Protein AF-A0A7C5GGY8-F1 (afdb_monomer_lite)

pLDDT: mean 85.16, std 11.08, range [51.12, 97.38]

Foldseek 3Di:
DVVLLVLCVVCVVVLVVVVVVVVVVVDDDDPVVLVCCLVVCVVAVQWAWKFKAALQQFTQAFTDGNPDTHRVSHRDHPNVVVVQWDDPDPFKTKHRFDQDPVPRAGWMWIWGQDPRMTMIIIGRSVSSCCVVVVDPPDVVVVVVVVVVVVVVVVVVVVVLVVLVVVLVVQVVVLVPPPNDDPVSNVVSVVSND

Secondary structure (DSSP, 8-state):
-HHHHHHHHHTHHHHHHHHHHHHHHT----GGGGGGHHHHHHH-TTEEEEEEE-TTSBB-S-EEESS-EEGGGTT-B-HHHHTTEEE-SSSEEEEPPEE-TTTSSEEEEEEEEETTEEEEEEEEHHHHHHHTTSS---HHHHHHHHHHHHHHHHHHHHHHHHHHHHHHHHHHHHHHSS---HHHHHHHHHHH-

Radius of gyration: 29.42 Å; chains: 1; bounding box: 63×35×83 Å

Sequence (193 aa):
MKQFIEIYHENQSEIEAFIINTLKNNGEIKKNEIDKYKENFKNFPSMELLYITDRVCKQITPNIYRNRYEEEAKGQDRGYLSKKLIEKDKQFSISDPYLSSATGNICITVMKKEHGHHIFIDFVVSELLGRLGLIELHPTFEKINKTFYKTSGFLLMSFALLAIAYALFSFFNHFFGANFSLDTLFKPIVTVT

Structure (mmCIF, N/CA/C/O backbone):
data_AF-A0A7C5GGY8-F1
#
_entry.id   AF-A0A7C5GGY8-F1
#
loop_
_atom_site.group_PDB
_atom_site.id
_atom_site.type_symbol
_atom_site.label_atom_id
_atom_site.label_alt_id
_atom_site.label_comp_id
_atom_site.label_asym_id
_atom_site.label_entity_id
_atom_site.label_seq_id
_atom_site.pdbx_PDB_ins_code
_atom_site.Cartn_x
_atom_site.Cartn_y
_atom_site.Cartn_z
_atom_site.occupancy
_atom_site.B_iso_or_equiv
_atom_site.auth_seq_id
_atom_site.auth_comp_id
_atom_site.auth_asym_id
_atom_site.auth_atom_id
_atom_site.pdbx_PDB_model_num
ATOM 1 N N . MET A 1 1 ? 8.847 3.998 -5.906 1.00 62.97 1 MET A N 1
ATOM 2 C CA . MET A 1 1 ? 8.774 3.946 -4.424 1.00 62.97 1 MET A CA 1
ATOM 3 C C . MET A 1 1 ? 8.711 5.337 -3.811 1.00 62.97 1 MET A C 1
ATOM 5 O O . MET A 1 1 ? 7.632 5.678 -3.359 1.00 62.97 1 MET A O 1
ATOM 9 N N . LYS A 1 2 ? 9.782 6.154 -3.847 1.00 77.31 2 LYS A N 1
ATOM 10 C CA . LYS A 1 2 ? 9.737 7.551 -3.350 1.00 77.31 2 LYS A CA 1
ATOM 11 C C . LYS A 1 2 ? 8.620 8.375 -3.999 1.00 77.31 2 LYS A C 1
ATOM 13 O O . LYS A 1 2 ? 7.809 8.949 -3.291 1.00 77.31 2 LYS A O 1
ATOM 18 N N . GLN A 1 3 ? 8.485 8.250 -5.317 1.00 85.50 3 GLN A N 1
ATOM 19 C CA . GLN A 1 3 ? 7.426 8.897 -6.092 1.00 85.50 3 GLN A CA 1
ATOM 20 C C . GLN A 1 3 ? 5.999 8.603 -5.586 1.00 85.50 3 GLN A C 1
ATOM 22 O O . GLN A 1 3 ? 5.158 9.486 -5.598 1.00 85.50 3 GLN A O 1
ATOM 27 N N . PHE A 1 4 ? 5.701 7.386 -5.109 1.00 90.31 4 PHE A N 1
ATOM 28 C CA . PHE A 1 4 ? 4.357 7.081 -4.590 1.00 90.31 4 PHE A CA 1
ATOM 29 C C . PHE A 1 4 ? 4.092 7.760 -3.246 1.00 90.31 4 PHE A C 1
ATOM 31 O O . PHE A 1 4 ? 2.969 8.162 -2.975 1.00 90.31 4 PHE A O 1
ATOM 38 N N . ILE A 1 5 ? 5.125 7.888 -2.413 1.00 93.25 5 ILE A N 1
ATOM 39 C CA . ILE A 1 5 ? 5.033 8.58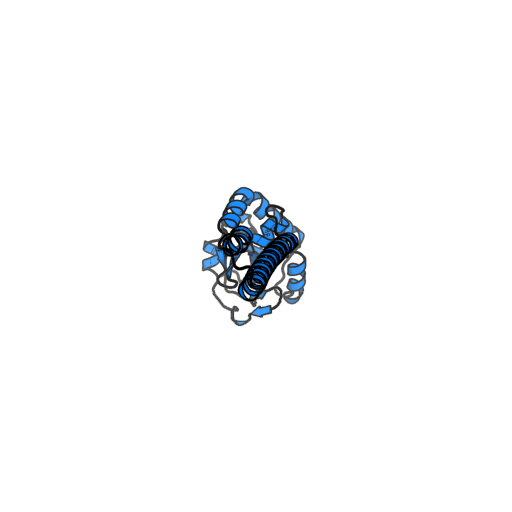8 -1.130 1.00 93.25 5 ILE A CA 1
ATOM 40 C C . ILE A 1 5 ? 4.860 10.092 -1.374 1.00 93.25 5 ILE A C 1
ATOM 42 O O . ILE A 1 5 ? 4.011 10.713 -0.749 1.00 93.25 5 ILE A O 1
ATOM 46 N N . GLU A 1 6 ? 5.611 10.662 -2.318 1.00 94.50 6 GLU A N 1
ATOM 47 C CA . GLU A 1 6 ? 5.500 12.073 -2.714 1.00 94.50 6 GLU A CA 1
ATOM 48 C C . GLU A 1 6 ? 4.093 12.399 -3.231 1.00 94.50 6 GLU A C 1
ATOM 50 O O . GLU A 1 6 ? 3.425 13.260 -2.665 1.00 94.50 6 GLU A O 1
ATOM 55 N N . ILE A 1 7 ? 3.588 11.630 -4.204 1.00 93.75 7 ILE A N 1
ATOM 56 C CA . ILE A 1 7 ? 2.233 11.816 -4.747 1.00 93.75 7 ILE A CA 1
ATOM 57 C C . ILE A 1 7 ? 1.169 11.628 -3.657 1.00 93.75 7 ILE A C 1
ATOM 59 O O . ILE A 1 7 ? 0.178 12.358 -3.631 1.00 93.75 7 ILE A O 1
ATOM 63 N N . TYR A 1 8 ? 1.361 10.672 -2.738 1.00 96.06 8 TYR A N 1
ATOM 64 C CA . TYR A 1 8 ? 0.463 10.516 -1.595 1.00 96.06 8 TYR A CA 1
ATOM 65 C C . TYR A 1 8 ? 0.425 11.784 -0.742 1.00 96.06 8 TYR A C 1
ATOM 67 O O . TYR A 1 8 ? -0.662 12.260 -0.437 1.00 96.06 8 TYR A O 1
ATOM 75 N N . HIS A 1 9 ? 1.579 12.344 -0.374 1.00 96.00 9 HIS A N 1
ATOM 76 C CA . HIS A 1 9 ? 1.632 13.541 0.465 1.00 96.00 9 HIS A CA 1
ATOM 77 C C . HIS A 1 9 ? 1.049 14.773 -0.230 1.00 96.00 9 HIS A C 1
ATOM 79 O O . HIS A 1 9 ? 0.328 15.537 0.408 1.00 96.00 9 HIS A O 1
ATOM 85 N N . GLU A 1 10 ? 1.288 14.937 -1.532 1.00 96.56 10 GLU A N 1
ATOM 86 C CA . GLU A 1 10 ? 0.697 16.018 -2.332 1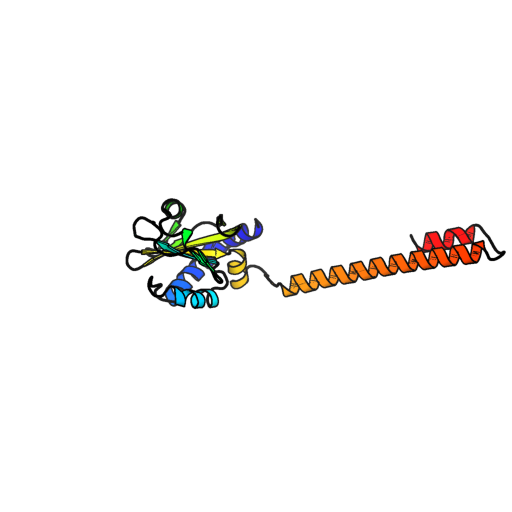.00 96.56 10 GLU A CA 1
ATOM 87 C C . GLU A 1 10 ? -0.839 15.968 -2.343 1.00 96.56 10 GLU A C 1
ATOM 89 O O . GLU A 1 10 ? -1.487 17.011 -2.364 1.00 96.56 10 GLU A O 1
ATOM 94 N N . ASN A 1 11 ? -1.424 14.767 -2.269 1.00 96.38 11 ASN A N 1
ATOM 95 C CA . ASN A 1 11 ? -2.869 14.536 -2.377 1.00 96.38 11 ASN A CA 1
ATOM 96 C C . ASN A 1 11 ? -3.490 13.985 -1.077 1.00 96.38 11 ASN A C 1
ATOM 98 O O . ASN A 1 11 ? -4.601 13.451 -1.083 1.00 96.38 11 ASN A O 1
ATOM 102 N N . GLN A 1 12 ? -2.782 14.091 0.052 1.00 95.44 12 GLN A N 1
ATOM 103 C CA . GLN A 1 12 ? -3.079 13.335 1.274 1.00 95.44 12 GLN A CA 1
ATOM 104 C C . GLN A 1 12 ? -4.505 13.564 1.779 1.00 95.44 12 GLN A C 1
ATOM 106 O O . GLN A 1 12 ? -5.225 12.608 2.064 1.00 95.44 12 GLN A O 1
ATOM 111 N N . SER A 1 13 ? -4.935 14.823 1.843 1.00 94.62 13 SER A N 1
ATOM 112 C CA . SER A 1 13 ? -6.268 15.191 2.328 1.00 94.62 13 SER A CA 1
ATOM 113 C C . SER A 1 13 ? -7.391 14.562 1.500 1.00 94.62 13 SER A C 1
ATOM 115 O O . SER A 1 13 ? -8.383 14.096 2.059 1.00 94.62 13 SER A O 1
ATOM 117 N N . GLU A 1 14 ? -7.240 14.516 0.175 1.00 95.12 14 GLU A N 1
ATOM 118 C CA . GLU A 1 14 ? -8.242 13.946 -0.733 1.00 95.12 14 GLU A CA 1
ATOM 119 C C . GLU A 1 14 ? -8.288 12.422 -0.625 1.00 95.12 14 GLU A C 1
ATOM 121 O O . GLU A 1 14 ? -9.366 11.829 -0.545 1.00 95.12 14 GLU A O 1
ATOM 126 N N . ILE A 1 15 ? -7.114 11.791 -0.550 1.00 95.44 15 ILE A N 1
ATOM 127 C CA . ILE A 1 15 ? -6.973 10.344 -0.388 1.00 95.44 15 ILE A CA 1
ATOM 128 C C . ILE A 1 15 ? -7.607 9.884 0.931 1.00 95.44 15 ILE A C 1
ATOM 130 O O . ILE A 1 15 ? -8.407 8.945 0.957 1.00 95.44 15 ILE A O 1
ATOM 134 N N . GLU A 1 16 ? -7.275 10.552 2.034 1.00 95.56 16 GLU A N 1
ATOM 135 C CA . GLU A 1 16 ? -7.807 10.233 3.357 1.00 95.56 16 GLU A CA 1
ATOM 136 C C . GLU A 1 16 ? -9.322 10.462 3.419 1.00 95.56 16 GLU A C 1
ATOM 138 O O . GLU A 1 16 ? -10.052 9.605 3.926 1.00 95.56 16 GLU A O 1
ATOM 143 N N . ALA A 1 17 ? -9.820 11.563 2.846 1.00 94.62 17 ALA A N 1
ATOM 144 C CA . ALA A 1 17 ? -11.253 11.829 2.754 1.00 94.62 17 ALA A CA 1
ATOM 145 C C . ALA A 1 17 ? -11.982 10.751 1.941 1.00 94.62 17 ALA A C 1
ATOM 147 O O . ALA A 1 17 ? -13.033 10.265 2.367 1.00 94.62 17 ALA A O 1
ATOM 148 N N . PHE A 1 18 ? -11.419 10.328 0.805 1.00 93.19 18 PHE A N 1
ATOM 149 C CA . PHE A 1 18 ? -11.959 9.238 -0.005 1.00 93.19 18 PHE A CA 1
ATOM 150 C C . PHE A 1 18 ? -12.074 7.944 0.807 1.00 93.19 18 PHE A C 1
ATOM 152 O O . PHE A 1 18 ? -13.146 7.336 0.848 1.00 93.19 18 PHE A O 1
ATOM 159 N N . ILE A 1 19 ? -11.004 7.535 1.492 1.00 93.12 19 ILE A N 1
ATOM 160 C CA . ILE A 1 19 ? -10.993 6.321 2.317 1.00 93.12 19 ILE A CA 1
ATOM 161 C C . ILE A 1 19 ? -12.055 6.403 3.410 1.00 93.12 19 ILE A C 1
ATOM 163 O O . ILE A 1 19 ? -12.877 5.494 3.533 1.00 93.12 19 ILE A O 1
ATOM 167 N N . ILE A 1 20 ? -12.053 7.487 4.190 1.00 93.19 20 ILE A N 1
ATOM 168 C CA . ILE A 1 20 ? -12.964 7.667 5.323 1.00 93.19 20 ILE A CA 1
ATOM 169 C C . ILE A 1 20 ? -14.414 7.629 4.841 1.00 93.19 20 ILE A C 1
ATOM 171 O O . ILE A 1 20 ? -15.222 6.881 5.391 1.00 93.19 20 ILE A O 1
ATOM 175 N N . ASN A 1 21 ? -14.748 8.381 3.791 1.00 92.06 21 ASN A N 1
ATOM 176 C CA . ASN A 1 21 ? -16.104 8.415 3.247 1.00 92.06 21 ASN A CA 1
ATOM 177 C C . ASN A 1 21 ? -16.524 7.049 2.701 1.00 92.06 21 ASN A C 1
ATOM 179 O O . ASN A 1 21 ? -17.644 6.602 2.944 1.00 92.06 21 ASN A O 1
ATOM 183 N N . THR A 1 22 ? -15.621 6.338 2.027 1.00 88.75 22 THR A N 1
ATOM 184 C CA . THR A 1 22 ? -15.938 5.012 1.489 1.00 88.75 22 THR A CA 1
ATOM 185 C C . THR A 1 22 ? -16.146 3.988 2.610 1.00 88.75 22 THR A C 1
ATOM 187 O O . THR A 1 22 ? -17.076 3.186 2.546 1.00 88.75 22 THR A O 1
ATOM 190 N N . LEU A 1 23 ? -15.337 4.022 3.675 1.00 88.69 23 LEU A N 1
ATOM 191 C CA . LEU A 1 23 ? -15.519 3.151 4.842 1.00 88.69 23 LEU A CA 1
ATOM 192 C C . LEU A 1 23 ? -16.782 3.491 5.645 1.00 88.69 23 LEU A C 1
ATOM 194 O O . LEU A 1 23 ? -17.422 2.577 6.159 1.00 88.69 23 LEU A O 1
ATOM 198 N N . LYS A 1 24 ? -17.174 4.769 5.728 1.00 88.50 24 LYS A N 1
ATOM 199 C CA . LYS A 1 24 ? -18.457 5.190 6.319 1.00 88.50 24 LYS A CA 1
ATOM 200 C C . LYS A 1 24 ? -19.644 4.656 5.512 1.00 88.50 24 LYS A C 1
ATOM 202 O O . LYS A 1 24 ? -20.585 4.125 6.095 1.00 88.50 24 LYS A O 1
ATOM 207 N N . ASN A 1 25 ? -19.573 4.728 4.183 1.00 85.56 25 ASN A N 1
ATOM 208 C CA . ASN A 1 25 ? -20.656 4.300 3.291 1.00 85.56 25 ASN A CA 1
ATOM 209 C C . ASN A 1 25 ? -20.832 2.775 3.217 1.00 85.56 25 ASN A C 1
ATOM 211 O O . ASN A 1 25 ? -21.938 2.302 2.976 1.00 85.56 25 ASN A O 1
ATOM 215 N N . ASN A 1 26 ? -19.767 2.004 3.449 1.00 78.69 26 ASN A N 1
ATOM 216 C CA . ASN A 1 26 ? -19.819 0.538 3.424 1.00 78.69 26 ASN A CA 1
ATOM 217 C C . ASN A 1 26 ? -20.331 -0.098 4.730 1.00 78.69 26 ASN A C 1
ATOM 219 O O . ASN A 1 26 ? -20.421 -1.322 4.818 1.00 78.69 26 ASN A O 1
ATOM 223 N N . GLY A 1 27 ? -20.698 0.713 5.725 1.00 75.44 27 GLY A N 1
ATOM 224 C CA . GLY A 1 27 ? -21.332 0.248 6.954 1.00 75.44 27 GLY A CA 1
ATOM 225 C C . GLY A 1 27 ? -20.371 -0.339 7.991 1.00 75.44 27 GLY A C 1
ATOM 226 O O . GLY A 1 27 ? -19.176 -0.024 8.046 1.00 75.44 27 GLY A O 1
ATOM 227 N N . GLU A 1 28 ? -20.934 -1.148 8.888 1.00 74.38 28 GLU A N 1
ATOM 228 C CA . GLU A 1 28 ? -20.220 -1.697 10.041 1.00 74.38 28 GLU A CA 1
ATOM 229 C C . GLU A 1 28 ? -19.404 -2.941 9.685 1.00 74.38 28 GLU A C 1
ATOM 231 O O . GLU A 1 28 ? -19.828 -3.805 8.919 1.00 74.38 28 GLU A O 1
ATOM 236 N N . ILE A 1 29 ? -18.239 -3.069 10.313 1.00 71.81 29 ILE A N 1
ATOM 237 C CA . ILE A 1 29 ? -17.326 -4.199 10.170 1.00 71.81 29 ILE A CA 1
ATOM 238 C C . ILE A 1 29 ? -17.439 -5.021 11.463 1.00 71.81 29 ILE A C 1
ATOM 240 O O . ILE A 1 29 ? -16.853 -4.691 12.493 1.00 71.81 29 ILE A O 1
ATOM 244 N N . LYS A 1 30 ? -18.222 -6.108 11.424 1.00 67.44 30 LYS A N 1
ATOM 245 C CA . LYS A 1 30 ? -18.498 -6.948 12.603 1.00 67.44 30 LYS A CA 1
ATOM 246 C C . LYS A 1 30 ? -17.548 -8.145 12.732 1.00 67.44 30 LYS A C 1
ATOM 248 O O . LYS A 1 30 ? -17.388 -8.935 11.808 1.00 67.44 30 LYS A O 1
ATOM 253 N N . LYS A 1 31 ? -17.004 -8.358 13.938 1.00 64.69 31 LYS A N 1
ATOM 254 C CA . LYS A 1 31 ? -16.061 -9.453 14.276 1.00 64.69 31 LYS A CA 1
ATOM 255 C C . LYS A 1 31 ? -16.547 -10.858 13.887 1.00 64.69 31 LYS A C 1
ATOM 257 O O . LYS A 1 31 ? -15.743 -11.733 13.600 1.00 64.69 31 LYS A O 1
ATOM 262 N N . ASN A 1 32 ? -17.849 -11.099 13.926 1.00 63.03 32 ASN A N 1
ATOM 263 C CA . ASN A 1 32 ? -18.489 -12.375 13.606 1.00 63.03 32 ASN A CA 1
ATOM 264 C C . ASN A 1 32 ? -18.791 -12.556 12.108 1.00 63.03 32 ASN A C 1
ATOM 266 O O . ASN A 1 32 ? -19.291 -13.604 11.717 1.00 63.03 32 ASN A O 1
ATOM 270 N N . GLU A 1 33 ? -18.462 -11.574 11.269 1.00 65.69 33 GLU A N 1
ATOM 271 C CA . GLU A 1 33 ? -18.660 -11.615 9.818 1.00 65.69 33 GLU A CA 1
ATOM 272 C C . GLU A 1 33 ? -17.325 -11.670 9.064 1.00 65.69 33 GLU A C 1
ATOM 274 O O . GLU A 1 33 ? -17.224 -11.206 7.931 1.00 65.69 33 GLU A O 1
ATOM 279 N N . ILE A 1 34 ? -16.294 -12.264 9.682 1.00 61.25 34 ILE A N 1
ATOM 280 C CA . ILE A 1 34 ? -14.939 -12.290 9.117 1.00 61.25 34 ILE A CA 1
ATOM 281 C C . ILE A 1 34 ? -14.886 -12.890 7.710 1.00 61.25 34 ILE A C 1
ATOM 283 O O . ILE A 1 34 ? -14.165 -12.396 6.841 1.00 61.25 34 ILE A O 1
ATOM 287 N N . ASP A 1 35 ? -15.711 -13.899 7.452 1.00 61.94 35 ASP A N 1
ATOM 288 C CA . ASP A 1 35 ? -15.779 -14.555 6.148 1.00 61.94 35 ASP A CA 1
ATOM 289 C C . ASP A 1 35 ? -16.392 -13.660 5.059 1.00 61.94 35 ASP A C 1
ATOM 291 O O . ASP A 1 35 ? -16.045 -13.798 3.884 1.00 61.94 35 ASP A O 1
ATOM 295 N N . LYS A 1 36 ? -17.212 -12.666 5.435 1.00 66.19 36 LYS A N 1
ATOM 296 C CA . LYS A 1 36 ? -17.737 -11.651 4.508 1.00 66.19 36 LYS A CA 1
ATOM 297 C C . LYS A 1 36 ? -16.680 -10.613 4.113 1.00 66.19 36 LYS A C 1
ATOM 299 O O . LYS A 1 36 ? -16.846 -9.930 3.106 1.00 66.19 36 LYS A O 1
ATOM 304 N N . TYR A 1 37 ? -15.539 -10.523 4.807 1.00 66.69 37 TYR A N 1
ATOM 305 C CA . TYR A 1 37 ? -14.492 -9.554 4.446 1.00 66.69 37 TYR A CA 1
ATOM 306 C C . TYR A 1 37 ? -13.823 -9.827 3.107 1.00 66.69 37 TYR A C 1
ATOM 308 O O . TYR A 1 37 ? -13.350 -8.881 2.476 1.00 66.69 37 TYR A O 1
ATOM 316 N N . LYS A 1 38 ? -13.835 -11.070 2.609 1.00 66.00 38 LYS A N 1
ATOM 317 C CA . LYS A 1 38 ? -13.393 -11.355 1.234 1.00 66.00 38 LYS A CA 1
ATOM 318 C C . LYS A 1 38 ? -14.182 -10.554 0.195 1.00 66.00 38 LYS A C 1
ATOM 320 O O . LYS A 1 38 ? -13.635 -10.219 -0.853 1.00 66.00 38 LYS A O 1
ATOM 325 N N . GLU A 1 39 ? -15.433 -10.202 0.483 1.00 67.62 39 GLU A N 1
ATOM 326 C CA . GLU A 1 39 ? -16.232 -9.320 -0.370 1.00 67.62 39 GLU A CA 1
ATOM 327 C C . GLU A 1 39 ? -15.781 -7.860 -0.255 1.00 67.62 39 GLU A C 1
ATOM 329 O O . GLU A 1 39 ? -15.676 -7.173 -1.270 1.00 67.62 39 GLU A O 1
ATOM 334 N N . ASN A 1 40 ? -15.369 -7.407 0.932 1.00 68.69 40 ASN A N 1
ATOM 335 C CA . ASN A 1 40 ? -14.795 -6.069 1.111 1.00 68.69 40 ASN A CA 1
ATOM 336 C C . ASN A 1 40 ? -13.501 -5.885 0.305 1.00 68.69 40 ASN A C 1
ATOM 338 O O . ASN A 1 40 ? -13.291 -4.821 -0.276 1.00 68.69 40 ASN A O 1
ATOM 342 N N . PHE A 1 41 ? -12.674 -6.930 0.177 1.00 72.44 41 PHE A N 1
ATOM 343 C CA . PHE A 1 41 ? -11.509 -6.922 -0.719 1.00 72.44 41 PHE A CA 1
ATOM 344 C C . PHE A 1 41 ? -11.894 -6.737 -2.195 1.00 72.44 41 PHE A C 1
ATOM 346 O O . PHE A 1 41 ? -11.098 -6.198 -2.965 1.00 72.44 41 PHE A O 1
ATOM 353 N N . LYS A 1 42 ? -13.092 -7.153 -2.630 1.00 70.69 42 LYS A N 1
ATOM 354 C CA . LYS A 1 42 ? -13.567 -6.881 -4.001 1.00 70.69 42 LYS A CA 1
ATOM 355 C C . LYS A 1 42 ? -13.896 -5.399 -4.188 1.00 70.69 42 LYS A C 1
ATOM 357 O O . LYS A 1 42 ? -13.535 -4.825 -5.209 1.00 70.69 42 LYS A O 1
ATOM 362 N N . ASN A 1 43 ? -14.512 -4.774 -3.184 1.00 71.81 43 ASN A N 1
ATOM 363 C CA . ASN A 1 43 ? -14.902 -3.357 -3.221 1.00 71.81 43 ASN A CA 1
ATOM 364 C C . ASN A 1 43 ? -13.714 -2.402 -2.991 1.00 71.81 43 ASN A C 1
ATOM 366 O O . ASN A 1 43 ? -13.741 -1.236 -3.407 1.00 71.81 43 ASN A O 1
ATOM 370 N N . PHE A 1 44 ? -12.648 -2.904 -2.364 1.00 80.38 44 PHE A N 1
ATOM 371 C CA . PHE A 1 44 ? -11.370 -2.219 -2.199 1.00 80.38 44 PHE A CA 1
ATOM 372 C C . PHE A 1 44 ? -10.211 -3.071 -2.711 1.00 80.38 44 PHE A C 1
ATOM 374 O O . PHE A 1 44 ? -9.599 -3.810 -1.937 1.00 80.38 44 PHE A O 1
ATOM 381 N N . PRO A 1 45 ? -9.866 -2.944 -4.005 1.00 80.88 45 PRO A N 1
ATOM 382 C CA . PRO A 1 45 ? -8.667 -3.561 -4.560 1.00 80.88 45 PRO A CA 1
ATOM 383 C C . PRO A 1 45 ? -7.415 -3.212 -3.750 1.00 80.88 45 PRO A C 1
ATOM 385 O O . PRO A 1 45 ? -6.711 -4.124 -3.340 1.00 80.88 45 PRO A O 1
ATOM 388 N N . SER A 1 46 ? -7.271 -1.933 -3.380 1.00 90.31 46 SER A N 1
ATOM 389 C CA . SER A 1 46 ? -6.143 -1.413 -2.601 1.00 90.31 46 SER A CA 1
ATOM 390 C C . SER A 1 46 ? -6.023 -1.957 -1.180 1.00 90.31 46 SER A C 1
ATOM 392 O O . SER A 1 46 ? -4.992 -1.744 -0.552 1.00 90.31 46 SER A O 1
ATOM 394 N N . MET A 1 47 ? -7.048 -2.623 -0.643 1.00 91.06 47 MET A N 1
ATOM 395 C CA . MET A 1 47 ? -6.971 -3.231 0.682 1.00 91.06 47 MET A CA 1
ATOM 396 C C . MET A 1 47 ? -6.106 -4.492 0.622 1.00 91.06 47 MET A C 1
ATOM 398 O O . MET A 1 47 ? -6.325 -5.376 -0.211 1.00 91.06 47 MET A O 1
ATOM 402 N N . GLU A 1 48 ? -5.155 -4.593 1.544 1.00 91.06 48 GLU A N 1
ATOM 403 C CA . GLU A 1 48 ? -4.184 -5.684 1.609 1.00 91.06 48 GLU A CA 1
ATOM 404 C C . GLU A 1 48 ? -4.394 -6.592 2.818 1.00 91.06 48 GLU A C 1
ATOM 406 O O . GLU A 1 48 ? -4.395 -7.820 2.679 1.00 91.06 48 GLU A O 1
ATOM 411 N N . LEU A 1 49 ? -4.591 -5.983 3.985 1.00 91.75 49 LEU A N 1
ATOM 412 C CA . LEU A 1 49 ? -4.663 -6.665 5.268 1.00 91.75 49 LEU A CA 1
ATOM 413 C C . LEU A 1 49 ? -5.765 -6.042 6.124 1.00 91.75 49 LEU A C 1
ATOM 415 O O . LEU A 1 49 ? -5.914 -4.824 6.177 1.00 91.75 49 LEU A O 1
ATOM 419 N N . LEU A 1 50 ? -6.523 -6.892 6.811 1.00 91.81 50 LEU A N 1
ATOM 420 C CA . LEU A 1 50 ? -7.511 -6.499 7.804 1.00 91.81 50 LEU A CA 1
ATOM 421 C C . LEU A 1 50 ? -7.356 -7.354 9.061 1.00 91.81 50 LEU A C 1
ATOM 423 O O . LEU A 1 50 ? -7.195 -8.573 8.982 1.00 91.81 50 LEU A O 1
ATOM 427 N N . TYR A 1 51 ? -7.445 -6.729 10.230 1.00 91.44 51 TYR A N 1
ATOM 428 C CA . TYR A 1 51 ? -7.569 -7.431 11.506 1.00 91.44 51 TYR A CA 1
ATOM 429 C C . TYR A 1 51 ? -8.256 -6.551 12.553 1.00 91.44 51 TYR A C 1
ATOM 431 O O . TYR A 1 51 ? -8.356 -5.333 12.415 1.00 91.44 51 TYR A O 1
ATOM 439 N N . ILE A 1 52 ? -8.745 -7.175 13.621 1.00 92.56 52 ILE A N 1
ATOM 440 C CA . ILE A 1 52 ? -9.453 -6.507 14.711 1.00 92.56 52 ILE A CA 1
ATOM 441 C C . ILE A 1 52 ? -8.676 -6.711 16.006 1.00 92.56 52 ILE A C 1
ATOM 443 O O . ILE A 1 52 ? -8.202 -7.811 16.311 1.00 92.56 52 ILE A O 1
ATOM 447 N N . THR A 1 53 ? -8.584 -5.646 16.792 1.00 92.94 53 THR A N 1
ATOM 448 C CA . THR A 1 53 ? -8.034 -5.657 18.143 1.00 92.94 53 THR A CA 1
ATOM 449 C C . THR A 1 53 ? -9.090 -5.249 19.170 1.00 92.94 53 THR A C 1
ATOM 451 O O . THR A 1 53 ? -10.144 -4.684 18.856 1.00 92.94 53 THR A O 1
ATOM 454 N N . ASP A 1 54 ? -8.837 -5.596 20.426 1.00 92.12 54 ASP A N 1
ATOM 455 C CA . ASP A 1 54 ? -9.613 -5.094 21.552 1.00 92.12 54 ASP A CA 1
ATOM 456 C C . ASP A 1 54 ? -9.257 -3.631 21.901 1.00 92.12 54 ASP A C 1
ATOM 458 O O . ASP A 1 54 ? -8.475 -2.955 21.223 1.00 92.12 54 ASP A O 1
ATOM 462 N N . ARG A 1 55 ? -9.843 -3.120 22.990 1.00 89.12 55 ARG A N 1
ATOM 463 C CA . ARG A 1 55 ? -9.623 -1.742 23.466 1.00 89.12 55 ARG A CA 1
ATOM 464 C C . ARG A 1 55 ? -8.179 -1.464 23.878 1.00 89.12 55 ARG A C 1
ATOM 466 O O . ARG A 1 55 ? -7.770 -0.308 23.857 1.00 89.12 55 ARG A O 1
ATOM 473 N N . VAL A 1 56 ? -7.421 -2.497 24.242 1.00 89.44 56 VAL A N 1
ATOM 474 C CA . VAL A 1 56 ? -6.012 -2.390 24.643 1.00 89.44 56 VAL A CA 1
ATOM 475 C C . VAL A 1 56 ? -5.063 -2.728 23.492 1.00 89.44 56 VAL A C 1
ATOM 477 O O . VAL A 1 56 ? -3.876 -2.927 23.710 1.00 89.44 56 VAL A O 1
ATOM 480 N N . CYS A 1 57 ? -5.570 -2.736 22.254 1.00 90.31 57 CYS A N 1
ATOM 481 C CA . CYS A 1 57 ? -4.817 -3.025 21.035 1.00 90.31 57 CYS A CA 1
ATOM 482 C C . CYS A 1 57 ? -4.236 -4.445 20.964 1.00 90.31 57 CYS A C 1
ATOM 484 O O . CYS A 1 57 ? -3.333 -4.692 20.166 1.00 90.31 57 CYS A O 1
ATOM 486 N N . LYS A 1 58 ? -4.777 -5.409 21.715 1.00 93.69 58 LYS A N 1
ATOM 487 C CA . LYS A 1 58 ? -4.428 -6.820 21.545 1.00 93.69 58 LYS A CA 1
ATOM 488 C C . LYS A 1 58 ? -5.249 -7.419 20.412 1.00 93.69 58 LYS A C 1
ATOM 490 O O . LYS A 1 58 ? -6.474 -7.298 20.384 1.00 93.69 58 LYS A O 1
ATOM 495 N N . GLN A 1 59 ? -4.586 -8.054 19.454 1.00 93.88 59 GLN A N 1
ATOM 496 C CA . GLN A 1 59 ? -5.243 -8.617 18.278 1.00 93.88 59 GLN A CA 1
ATOM 497 C C . GLN A 1 59 ? -6.118 -9.826 18.642 1.00 93.88 59 GLN A C 1
ATOM 499 O O . GLN A 1 59 ? -5.658 -10.765 19.287 1.00 93.88 59 GLN A O 1
ATOM 504 N N . ILE A 1 60 ? -7.387 -9.811 18.222 1.00 92.88 60 ILE A N 1
ATOM 505 C CA . ILE A 1 60 ? -8.396 -10.833 18.567 1.00 92.88 60 ILE A CA 1
ATOM 506 C C . ILE A 1 60 ? -8.900 -11.631 17.357 1.00 92.88 60 ILE A C 1
ATOM 508 O O . ILE A 1 60 ? -9.697 -12.557 17.520 1.00 92.88 60 ILE A O 1
ATOM 512 N N . THR A 1 61 ? -8.451 -11.288 16.150 1.00 91.19 61 THR A N 1
ATOM 513 C CA . THR A 1 61 ? -8.757 -11.999 14.897 1.00 91.19 61 THR A CA 1
ATOM 514 C C . THR A 1 61 ? -7.469 -12.403 14.186 1.00 91.19 61 THR A C 1
ATOM 516 O O . THR A 1 61 ? -6.412 -11.845 14.492 1.00 91.19 61 THR A O 1
ATOM 519 N N . PRO A 1 62 ? -7.528 -13.336 13.221 1.00 91.50 62 PRO A N 1
ATOM 520 C CA . PRO A 1 62 ? -6.392 -13.592 12.345 1.00 91.50 62 PRO A CA 1
ATOM 521 C C . PRO A 1 62 ? -6.041 -12.322 11.567 1.00 91.50 62 PRO A C 1
ATOM 523 O O . PRO A 1 62 ? -6.865 -11.406 11.453 1.00 91.50 62 PRO A O 1
ATOM 526 N N . ASN A 1 63 ? -4.846 -12.301 10.992 1.00 92.12 63 ASN A N 1
ATOM 527 C CA . ASN A 1 63 ? -4.575 -11.429 9.859 1.00 92.12 63 ASN A CA 1
ATOM 528 C C . ASN A 1 63 ? -5.362 -11.962 8.658 1.00 92.12 63 ASN A C 1
ATOM 530 O O . ASN A 1 63 ? -5.243 -13.135 8.296 1.00 92.12 63 ASN A O 1
ATOM 534 N N . ILE A 1 64 ? -6.194 -11.113 8.065 1.00 90.12 64 ILE A N 1
ATOM 535 C CA . ILE A 1 64 ? -7.051 -11.469 6.939 1.00 90.12 64 ILE A CA 1
ATOM 536 C C . ILE A 1 64 ? -6.501 -10.772 5.705 1.00 90.12 64 ILE A C 1
ATOM 538 O O . ILE A 1 64 ? -6.531 -9.547 5.614 1.00 90.12 64 ILE A O 1
ATOM 542 N N . TYR A 1 65 ? -6.027 -11.559 4.749 1.00 89.31 65 TYR A N 1
ATOM 543 C CA . TYR A 1 65 ? -5.597 -11.083 3.442 1.00 89.31 65 TYR A CA 1
ATOM 544 C C . TYR A 1 65 ? -6.624 -11.495 2.388 1.00 89.31 65 TYR A C 1
ATOM 546 O O . TYR A 1 65 ? -7.458 -12.377 2.607 1.00 89.31 65 TYR A O 1
ATOM 554 N N . ARG A 1 66 ? -6.492 -10.944 1.179 1.00 85.44 66 ARG A N 1
ATOM 555 C CA . ARG A 1 66 ? -7.348 -11.284 0.030 1.00 85.44 66 ARG A CA 1
ATOM 556 C C . ARG A 1 66 ? -7.494 -12.795 -0.207 1.00 85.44 66 ARG A C 1
ATOM 558 O O . ARG A 1 66 ? -8.596 -13.277 -0.459 1.00 85.44 66 ARG A O 1
ATOM 565 N N . ASN A 1 67 ? -6.388 -13.537 -0.109 1.00 85.56 67 ASN A N 1
ATOM 566 C CA . ASN A 1 67 ? -6.318 -14.949 -0.509 1.00 85.56 67 ASN A CA 1
ATOM 567 C C . ASN A 1 67 ? -5.975 -15.917 0.633 1.00 85.56 67 ASN A C 1
ATOM 569 O O . ASN A 1 67 ? -5.929 -17.123 0.402 1.00 85.56 67 ASN A O 1
ATOM 573 N N . ARG A 1 68 ? -5.700 -15.425 1.846 1.00 87.81 68 ARG A N 1
ATOM 574 C CA . ARG A 1 68 ? -5.253 -16.263 2.969 1.00 87.81 68 ARG A CA 1
ATOM 575 C C . ARG A 1 68 ? -5.624 -15.659 4.320 1.00 87.81 68 ARG A C 1
ATOM 577 O O . ARG A 1 68 ? -5.850 -14.455 4.420 1.00 87.81 68 ARG A O 1
ATOM 584 N N . TYR A 1 69 ? -5.603 -16.504 5.342 1.00 88.94 69 TYR A N 1
ATOM 585 C CA . TYR A 1 69 ? -5.674 -16.118 6.748 1.00 88.94 69 TYR A CA 1
ATOM 586 C C . TYR A 1 69 ? -4.379 -16.542 7.438 1.00 88.94 69 TYR A C 1
ATOM 588 O O . TYR A 1 69 ? -3.789 -17.551 7.058 1.00 88.94 69 TYR A O 1
ATOM 596 N N . GLU A 1 70 ? -3.950 -15.777 8.432 1.00 91.06 70 GLU A N 1
ATOM 597 C CA . GLU A 1 70 ? -2.767 -16.068 9.245 1.00 91.06 70 GLU A CA 1
ATOM 598 C C . GLU A 1 70 ? -3.172 -15.990 10.722 1.00 91.06 70 GLU A C 1
ATOM 600 O O . GLU A 1 70 ? -3.457 -14.919 11.272 1.00 91.06 70 GLU A O 1
ATOM 605 N N . GLU A 1 71 ? -3.302 -17.168 11.329 1.00 91.00 71 GLU A N 1
ATOM 606 C CA . GLU A 1 71 ? -3.851 -17.380 12.671 1.00 91.00 71 GLU A CA 1
ATOM 607 C C . GLU A 1 71 ? -2.836 -17.037 13.766 1.00 91.00 71 GLU A C 1
ATOM 609 O O . GLU A 1 71 ? -3.215 -16.583 14.848 1.00 91.00 71 GLU A O 1
ATOM 614 N N . GLU A 1 72 ? -1.544 -17.168 13.464 1.00 90.25 72 GLU A N 1
ATOM 615 C CA . GLU A 1 72 ? -0.421 -16.912 14.371 1.00 90.25 72 GLU A CA 1
ATOM 616 C C . GLU A 1 72 ? -0.349 -15.446 14.835 1.00 90.25 72 GLU A C 1
ATOM 618 O O . GLU A 1 72 ? 0.290 -15.128 15.840 1.00 90.25 72 GLU A O 1
ATOM 623 N N . ALA A 1 73 ? -1.027 -14.539 14.125 1.00 87.12 73 ALA A N 1
ATOM 624 C CA . ALA A 1 73 ? -1.119 -13.127 14.479 1.00 87.12 73 ALA A CA 1
ATOM 625 C C . ALA A 1 73 ? -2.075 -12.845 15.658 1.00 87.12 73 ALA A C 1
ATOM 627 O O . ALA A 1 73 ? -2.020 -11.764 16.257 1.00 87.12 73 ALA A O 1
ATOM 628 N N . LYS A 1 74 ? -2.950 -13.793 16.028 1.00 91.94 74 LYS A N 1
ATOM 629 C CA . LYS A 1 74 ? -3.861 -13.639 17.173 1.00 91.94 74 LYS A CA 1
ATOM 630 C C . LYS A 1 74 ? -3.084 -13.501 18.480 1.00 91.94 74 LYS A C 1
ATOM 632 O O . LYS A 1 74 ? -2.157 -14.247 18.770 1.00 91.94 74 LYS A O 1
ATOM 637 N N . GLY A 1 75 ? -3.512 -12.561 19.316 1.00 91.50 75 GLY A N 1
ATOM 638 C CA . GLY A 1 75 ? -2.924 -12.300 20.627 1.00 91.50 75 GLY A CA 1
ATOM 639 C C . GLY A 1 75 ? -1.693 -11.393 20.612 1.00 91.50 75 GLY A C 1
ATOM 640 O O . GLY A 1 75 ? -1.248 -11.015 21.696 1.00 91.50 75 GLY A O 1
ATOM 641 N N . GLN A 1 76 ? -1.184 -11.004 19.437 1.00 90.81 76 GLN A N 1
ATOM 642 C CA . GLN A 1 76 ? -0.097 -10.030 19.325 1.00 90.81 76 GLN A CA 1
ATOM 643 C C . GLN A 1 76 ? -0.537 -8.648 19.827 1.00 90.81 76 GLN A C 1
ATOM 645 O O . GLN A 1 76 ? -1.676 -8.220 19.613 1.00 90.81 76 GLN A O 1
ATOM 650 N N . ASP A 1 77 ? 0.382 -7.948 20.489 1.00 90.88 77 ASP A N 1
ATOM 651 C CA . ASP A 1 77 ? 0.179 -6.569 20.928 1.00 90.88 77 ASP A CA 1
ATOM 652 C C . ASP A 1 77 ? 0.444 -5.603 19.763 1.00 90.88 77 ASP A C 1
ATOM 654 O O . ASP A 1 77 ? 1.529 -5.582 19.177 1.00 90.88 77 ASP A O 1
ATOM 658 N N . ARG A 1 78 ? -0.565 -4.801 19.415 1.00 88.56 78 ARG A N 1
ATOM 659 C CA . ARG A 1 78 ? -0.521 -3.781 18.357 1.00 88.56 78 ARG A CA 1
ATOM 660 C C . ARG A 1 78 ? -0.502 -2.358 18.913 1.00 88.56 78 ARG A C 1
ATOM 662 O O . ARG A 1 78 ? -0.632 -1.404 18.148 1.00 88.56 78 ARG A O 1
ATOM 669 N N . GLY A 1 79 ? -0.306 -2.174 20.218 1.00 85.38 79 GLY A N 1
ATOM 670 C CA . GLY A 1 79 ? -0.273 -0.863 20.870 1.00 85.38 79 GLY A CA 1
ATOM 671 C C . GLY A 1 79 ? 0.831 0.068 20.357 1.00 85.38 79 GLY A C 1
ATOM 672 O O . GLY A 1 79 ? 0.743 1.282 20.507 1.00 85.38 79 GLY A O 1
ATOM 673 N N . TYR A 1 80 ? 1.868 -0.458 19.700 1.00 82.94 80 TYR A N 1
ATOM 674 C CA . TYR A 1 80 ? 2.874 0.374 19.034 1.00 82.94 80 TYR A CA 1
ATOM 675 C C . TYR A 1 80 ? 2.344 1.058 17.762 1.00 82.94 80 TYR A C 1
ATOM 677 O O . TYR A 1 80 ? 2.843 2.124 17.404 1.00 82.94 80 TYR A O 1
ATOM 685 N N . LEU A 1 81 ? 1.351 0.471 17.079 1.00 80.62 81 LEU A N 1
ATOM 686 C CA . LEU A 1 81 ? 0.761 1.046 15.866 1.00 80.62 81 LEU A CA 1
ATOM 687 C C . LEU A 1 81 ? -0.131 2.233 16.201 1.00 80.62 81 LEU A C 1
ATOM 689 O O . LEU A 1 81 ? -0.077 3.235 15.499 1.00 80.62 81 LEU A O 1
ATOM 693 N N . SER A 1 82 ? -0.885 2.171 17.302 1.00 76.56 82 SER A N 1
ATOM 694 C CA . SER A 1 82 ? -1.759 3.278 17.710 1.00 76.56 82 SER A CA 1
ATOM 695 C C . SER A 1 82 ? -0.999 4.582 17.947 1.00 76.56 82 SER A C 1
ATOM 697 O O . SER A 1 82 ? -1.522 5.648 17.648 1.00 76.56 82 SER A O 1
ATOM 699 N N . LYS A 1 83 ? 0.265 4.508 18.382 1.00 81.50 83 LYS A N 1
ATOM 700 C CA . LYS A 1 83 ? 1.143 5.679 18.557 1.00 81.50 83 LYS A CA 1
ATOM 701 C C . LYS A 1 83 ? 1.578 6.339 17.246 1.00 81.50 83 LYS A C 1
ATOM 703 O O . LYS A 1 83 ? 2.011 7.484 17.272 1.00 81.50 83 LYS A O 1
ATOM 708 N N . LYS A 1 84 ? 1.521 5.613 16.127 1.00 85.94 84 LYS A N 1
ATOM 709 C CA . LYS A 1 84 ? 1.901 6.104 14.791 1.00 85.94 84 LYS A CA 1
ATOM 710 C C . LYS A 1 84 ? 0.706 6.622 13.991 1.00 85.94 84 LYS A C 1
ATOM 712 O O . LYS A 1 84 ? 0.887 7.113 12.882 1.00 85.94 84 LYS A O 1
ATOM 717 N N . LEU A 1 85 ? -0.505 6.458 14.518 1.00 91.81 85 LEU A N 1
ATOM 718 C CA . LEU A 1 85 ? -1.728 6.854 13.841 1.00 91.81 85 LEU A CA 1
ATOM 719 C C . LEU A 1 85 ? -2.079 8.295 14.190 1.00 91.81 85 LEU A C 1
ATOM 721 O O . LEU A 1 85 ? -2.099 8.685 15.355 1.00 91.81 85 LEU A O 1
ATOM 725 N N . ILE A 1 86 ? -2.387 9.066 13.156 1.00 94.12 86 ILE A N 1
ATOM 726 C CA . ILE A 1 86 ? -2.823 10.450 13.261 1.00 94.12 86 ILE A CA 1
ATOM 727 C C . ILE A 1 86 ? -4.348 10.436 13.303 1.00 94.12 86 ILE A C 1
ATOM 729 O O . ILE A 1 86 ? -4.998 9.897 12.403 1.00 94.12 86 ILE A O 1
ATOM 733 N N . GLU A 1 87 ? -4.930 11.000 14.359 1.00 94.38 87 GLU A N 1
ATOM 734 C CA . GLU A 1 87 ? -6.383 11.117 14.480 1.00 94.38 87 GLU A CA 1
ATOM 735 C C . GLU A 1 87 ? -6.928 12.045 13.386 1.00 94.38 87 GLU A C 1
ATOM 737 O O . GLU A 1 87 ? -6.426 13.152 13.193 1.00 94.38 87 GLU A O 1
ATOM 742 N N . LYS A 1 88 ? -7.940 11.574 12.648 1.00 94.12 88 LYS A N 1
ATOM 743 C CA . LYS A 1 88 ? -8.600 12.338 11.577 1.00 94.12 88 LYS A CA 1
ATOM 744 C C . LYS A 1 88 ? -9.994 12.776 11.996 1.00 94.12 88 LYS A C 1
ATOM 746 O O . LYS A 1 88 ? -10.388 13.910 11.750 1.00 94.12 88 LYS A O 1
ATOM 751 N N . ASP A 1 89 ? -10.718 11.890 12.673 1.00 90.94 89 ASP A N 1
ATOM 752 C CA . ASP A 1 89 ? -11.938 12.219 13.398 1.0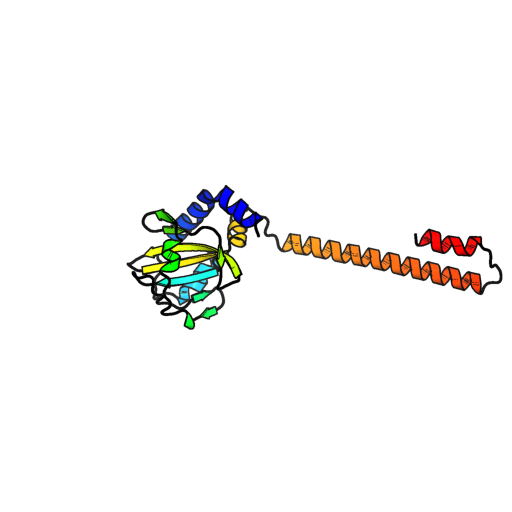0 90.94 89 ASP A CA 1
ATOM 753 C C . ASP A 1 89 ? -12.125 11.268 14.598 1.00 90.94 89 ASP A C 1
ATOM 755 O O . ASP A 1 89 ? -11.280 10.418 14.883 1.00 90.94 89 ASP A O 1
ATOM 759 N N . LYS A 1 90 ? -13.262 11.386 15.301 1.00 89.56 90 LYS A N 1
ATOM 760 C CA . LYS A 1 90 ? -13.572 10.565 16.487 1.00 89.56 90 LYS A CA 1
ATOM 761 C C . LYS A 1 90 ? -13.539 9.054 16.221 1.00 89.56 90 LYS A C 1
ATOM 763 O O . LYS A 1 90 ? -13.363 8.279 17.161 1.00 89.56 90 LYS A O 1
ATOM 768 N N . GLN A 1 91 ? -13.767 8.636 14.979 1.00 92.75 91 GLN A N 1
ATOM 769 C CA . GLN A 1 91 ? -13.877 7.244 14.565 1.00 92.75 91 GLN A CA 1
ATOM 770 C C . GLN A 1 91 ? -12.630 6.752 13.821 1.00 92.75 91 GLN A C 1
ATOM 772 O O . GLN A 1 91 ? -12.299 5.573 13.945 1.00 92.75 91 GLN A O 1
ATOM 777 N N . PHE A 1 92 ? -11.947 7.618 13.073 1.00 95.06 92 PHE A N 1
ATOM 778 C CA . PHE A 1 92 ? -10.882 7.237 12.151 1.00 95.06 92 PHE A CA 1
ATOM 779 C C . PHE A 1 92 ? -9.524 7.827 12.532 1.00 95.06 92 PHE A C 1
ATOM 781 O O . PHE A 1 92 ? -9.380 9.001 12.879 1.00 95.06 92 PHE A O 1
ATOM 788 N N . SER A 1 93 ? -8.491 7.004 12.409 1.00 95.75 93 SER A N 1
ATOM 789 C CA . SER A 1 93 ? -7.092 7.422 12.502 1.00 95.75 93 SER A CA 1
ATOM 790 C C . SER A 1 93 ? -6.296 6.775 11.376 1.00 95.75 93 SER A C 1
ATOM 792 O O . SER A 1 93 ? -6.579 5.635 11.012 1.00 95.75 93 SER A O 1
ATOM 794 N N . ILE A 1 94 ? -5.333 7.492 10.801 1.00 96.56 94 ILE A N 1
ATOM 795 C CA . ILE A 1 94 ? -4.594 7.052 9.608 1.00 96.56 94 ILE A CA 1
ATOM 796 C C . ILE A 1 94 ? -3.094 7.267 9.827 1.00 96.56 94 ILE A C 1
ATOM 798 O O . ILE A 1 94 ? -2.700 8.261 10.437 1.00 96.56 94 ILE A O 1
ATOM 802 N N . SER A 1 95 ? -2.259 6.325 9.388 1.00 95.31 95 SER A N 1
ATOM 803 C CA . SER A 1 95 ? -0.798 6.458 9.440 1.00 95.31 95 SER A CA 1
ATOM 804 C C . SER A 1 95 ? -0.263 7.233 8.239 1.00 95.31 95 SER A C 1
ATOM 806 O O . SER A 1 95 ? -0.873 7.238 7.171 1.00 95.31 95 SER A O 1
ATOM 808 N N . ASP A 1 96 ? 0.948 7.769 8.365 1.00 94.88 96 ASP A N 1
ATOM 809 C CA . ASP A 1 96 ? 1.745 8.096 7.181 1.00 94.88 96 ASP A CA 1
ATOM 810 C C . ASP A 1 96 ? 2.119 6.822 6.395 1.00 94.88 96 ASP A C 1
ATOM 812 O O . ASP A 1 96 ? 2.091 5.717 6.962 1.00 94.88 96 ASP A O 1
ATOM 816 N N . PRO A 1 97 ? 2.477 6.943 5.102 1.00 95.25 97 PRO A N 1
ATOM 817 C CA . PRO A 1 97 ? 2.971 5.823 4.313 1.00 95.25 97 PRO A CA 1
ATOM 818 C C . PRO A 1 97 ? 4.203 5.174 4.945 1.00 95.25 97 PRO A C 1
ATOM 820 O O . PRO A 1 97 ? 5.176 5.845 5.289 1.00 95.25 97 PRO A O 1
ATOM 823 N N . TYR A 1 98 ? 4.200 3.849 5.048 1.00 92.62 98 TYR A N 1
ATOM 824 C CA . TYR A 1 98 ? 5.330 3.085 5.568 1.00 92.62 98 TYR A CA 1
ATOM 825 C C . TYR A 1 98 ? 5.487 1.746 4.845 1.00 92.62 98 TYR A C 1
ATOM 827 O O . TYR A 1 98 ? 4.595 1.289 4.135 1.00 92.62 98 TYR A O 1
ATOM 835 N N . LEU A 1 99 ? 6.650 1.113 5.011 1.00 92.25 99 LEU A N 1
ATOM 836 C CA . LEU A 1 99 ? 6.906 -0.226 4.485 1.00 92.25 99 LEU A CA 1
ATOM 837 C C . LEU A 1 99 ? 6.304 -1.280 5.423 1.00 92.25 99 LEU A C 1
ATOM 839 O O . LEU A 1 99 ? 6.780 -1.446 6.549 1.00 92.25 99 LEU A O 1
ATOM 843 N N . SER A 1 100 ? 5.286 -2.002 4.961 1.00 88.12 100 SER A N 1
ATOM 844 C CA . SER A 1 100 ? 4.666 -3.093 5.710 1.00 88.12 100 SER A CA 1
ATOM 845 C C . SER A 1 100 ? 5.670 -4.206 5.987 1.00 88.12 100 SER A C 1
ATOM 847 O O . SER A 1 100 ? 6.271 -4.761 5.067 1.00 88.12 100 SER A O 1
ATOM 849 N N . SER A 1 101 ? 5.811 -4.597 7.253 1.00 83.88 101 SER A N 1
ATOM 850 C CA . SER A 1 101 ? 6.610 -5.769 7.627 1.00 83.88 101 SER A CA 1
ATOM 851 C C . SER A 1 101 ? 5.936 -7.090 7.248 1.00 83.88 101 SER A C 1
ATOM 853 O O . SER A 1 101 ? 6.613 -8.108 7.169 1.00 83.88 101 SER A O 1
ATOM 855 N N . ALA A 1 102 ? 4.614 -7.087 7.050 1.00 81.75 102 ALA A N 1
ATOM 856 C CA . ALA A 1 102 ? 3.846 -8.287 6.728 1.00 81.75 102 ALA A CA 1
ATOM 857 C C . ALA A 1 102 ? 3.908 -8.633 5.233 1.00 81.75 102 ALA A C 1
ATOM 859 O O . ALA A 1 102 ? 3.895 -9.806 4.864 1.00 81.75 102 ALA A O 1
ATOM 860 N N . THR A 1 103 ? 3.964 -7.617 4.369 1.00 84.75 103 THR A N 1
ATOM 861 C CA . THR A 1 103 ? 3.827 -7.795 2.913 1.00 84.75 103 THR A CA 1
ATOM 862 C C . THR A 1 103 ? 4.971 -7.204 2.099 1.00 84.75 103 THR A C 1
ATOM 864 O O . THR A 1 103 ? 5.149 -7.587 0.946 1.00 84.75 103 THR A O 1
ATOM 867 N N . GLY A 1 104 ? 5.768 -6.300 2.674 1.00 89.12 104 GLY A N 1
ATOM 868 C CA . GLY A 1 104 ? 6.822 -5.580 1.957 1.00 89.12 104 GLY A CA 1
ATOM 869 C C . GLY A 1 104 ? 6.300 -4.476 1.032 1.00 89.12 104 GLY A C 1
ATOM 870 O O . GLY A 1 104 ? 7.090 -3.868 0.312 1.00 89.12 104 GLY A O 1
ATOM 871 N N . ASN A 1 105 ? 4.996 -4.193 1.045 1.00 92.38 105 ASN A N 1
ATOM 872 C CA . ASN A 1 105 ? 4.405 -3.107 0.273 1.00 92.38 105 ASN A CA 1
ATOM 873 C C . ASN A 1 105 ? 4.470 -1.778 1.030 1.00 92.38 105 ASN A C 1
ATOM 875 O O . ASN A 1 105 ? 4.467 -1.743 2.260 1.00 92.38 105 ASN A O 1
ATOM 879 N N . ILE A 1 106 ? 4.516 -0.667 0.288 1.00 94.31 106 ILE A N 1
ATOM 880 C CA . ILE A 1 106 ? 4.281 0.656 0.876 1.00 94.31 106 ILE A CA 1
ATOM 881 C C . ILE A 1 106 ? 2.776 0.784 1.093 1.00 94.31 106 ILE A C 1
ATOM 883 O O . ILE A 1 106 ? 2.010 0.780 0.125 1.00 94.31 106 ILE A O 1
ATOM 887 N N . CYS A 1 107 ? 2.364 0.901 2.348 1.00 95.25 107 CYS A N 1
ATOM 888 C CA . CYS A 1 107 ? 0.969 0.986 2.738 1.00 95.25 107 CYS A CA 1
ATOM 889 C C . CYS A 1 107 ? 0.717 2.149 3.698 1.00 95.25 107 CYS A C 1
ATOM 891 O O . CYS A 1 107 ? 1.638 2.711 4.292 1.00 95.25 107 CYS A O 1
ATOM 893 N N . ILE A 1 108 ? -0.556 2.477 3.859 1.00 95.69 108 ILE A N 1
ATOM 894 C CA . ILE A 1 108 ? -1.066 3.237 4.999 1.00 95.69 108 ILE A CA 1
ATOM 895 C C . ILE A 1 108 ? -1.994 2.338 5.803 1.00 95.69 108 ILE A C 1
ATOM 897 O O . ILE A 1 108 ? -2.673 1.482 5.234 1.00 95.69 108 ILE A O 1
ATOM 901 N N . THR A 1 109 ? -2.060 2.561 7.107 1.00 95.31 109 THR A N 1
ATOM 902 C CA . THR A 1 109 ? -2.985 1.859 7.994 1.00 95.31 109 THR A CA 1
ATOM 903 C C . THR A 1 109 ? -4.092 2.795 8.421 1.00 95.31 109 THR A C 1
ATOM 905 O O . THR A 1 109 ? -3.839 3.887 8.927 1.00 95.31 109 THR A O 1
ATOM 908 N N . VAL A 1 110 ? -5.326 2.331 8.282 1.00 94.81 110 VAL A N 1
ATOM 909 C CA . VAL A 1 110 ? -6.521 2.988 8.796 1.00 94.81 110 VAL A CA 1
ATOM 910 C C . VAL A 1 110 ? -7.005 2.216 10.010 1.00 94.81 110 VAL A C 1
ATOM 912 O O . VAL A 1 110 ? -7.285 1.021 9.927 1.00 94.81 110 VAL A O 1
ATOM 915 N N . MET A 1 111 ? -7.139 2.909 11.135 1.00 94.50 111 MET A N 1
ATOM 916 C CA . MET A 1 111 ? -7.833 2.412 12.313 1.00 94.50 111 MET A CA 1
ATOM 917 C C . MET A 1 111 ? -9.243 2.995 12.355 1.00 94.50 111 MET A C 1
ATOM 919 O O . MET A 1 111 ? -9.411 4.213 12.403 1.00 94.50 111 MET A O 1
ATOM 923 N N . LYS A 1 112 ? -10.252 2.123 12.385 1.00 92.81 112 LYS A N 1
ATOM 924 C CA . LYS A 1 112 ? -11.657 2.471 12.625 1.00 92.81 112 LYS A CA 1
ATOM 925 C C . LYS A 1 112 ? -12.067 1.998 14.021 1.00 92.81 112 LYS A C 1
ATOM 927 O O . LYS A 1 112 ? -11.967 0.810 14.332 1.00 92.81 112 LYS A O 1
ATOM 932 N N . LYS A 1 113 ? -12.545 2.916 14.862 1.00 91.94 113 LYS A N 1
ATOM 933 C CA . LYS A 1 113 ? -13.139 2.626 16.176 1.00 91.94 113 LYS A CA 1
ATOM 934 C C . LYS A 1 113 ? -14.603 2.222 15.986 1.00 91.94 113 LYS A C 1
ATOM 936 O O . LYS A 1 113 ? -15.398 2.998 15.461 1.00 91.94 113 LYS A O 1
ATOM 941 N N . GLU A 1 114 ? -14.982 1.020 16.404 1.00 87.19 114 GLU A N 1
ATOM 942 C CA . GLU A 1 114 ? -16.349 0.515 16.214 1.00 87.19 114 GLU A CA 1
ATOM 943 C C . GLU A 1 114 ? -16.724 -0.458 17.338 1.00 87.19 114 GLU A C 1
ATOM 945 O O . GLU A 1 114 ? -15.976 -1.385 17.634 1.00 87.19 114 GLU A O 1
ATOM 950 N N . HIS A 1 115 ? -17.857 -0.225 18.015 1.00 84.06 115 HIS A N 1
ATOM 951 C CA . HIS A 1 115 ? -18.393 -1.088 19.088 1.00 84.06 115 HIS A CA 1
ATOM 952 C C . HIS A 1 115 ? -17.395 -1.465 20.201 1.00 84.06 115 HIS A C 1
ATOM 954 O O . HIS A 1 115 ? -17.460 -2.541 20.791 1.00 84.06 115 HIS A O 1
ATOM 960 N N . GLY A 1 116 ? -16.455 -0.569 20.520 1.00 85.25 116 GLY A N 1
ATOM 961 C CA . GLY A 1 116 ? -15.419 -0.828 21.525 1.00 85.25 116 GLY A CA 1
ATOM 962 C C . GLY A 1 116 ? -14.304 -1.764 21.050 1.00 85.25 116 GLY A C 1
ATOM 963 O O . GLY A 1 116 ? -13.608 -2.333 21.889 1.00 85.25 116 GLY A O 1
ATOM 964 N N . HIS A 1 117 ? -14.139 -1.908 19.739 1.00 90.50 117 HIS A N 1
ATOM 965 C CA . HIS A 1 117 ? -13.023 -2.564 19.072 1.00 90.50 117 HIS A CA 1
ATOM 966 C C . HIS A 1 117 ? -12.306 -1.587 18.139 1.00 90.50 117 HIS A C 1
ATOM 968 O O . HIS A 1 117 ? -12.848 -0.542 17.761 1.00 90.50 117 HIS A O 1
ATOM 974 N N . HIS A 1 118 ? -11.090 -1.956 17.751 1.00 92.38 118 HIS A N 1
ATOM 975 C CA . HIS A 1 118 ? -10.334 -1.256 16.724 1.00 92.38 118 HIS A CA 1
ATOM 976 C C . HIS A 1 118 ? -10.156 -2.176 15.525 1.00 92.38 118 HIS A C 1
ATOM 978 O O . HIS A 1 118 ? -9.624 -3.278 15.651 1.00 92.38 118 HIS A O 1
ATOM 984 N N . ILE A 1 119 ? -10.592 -1.719 14.362 1.00 92.06 119 ILE A N 1
ATOM 985 C CA . ILE A 1 119 ? -10.373 -2.409 13.096 1.00 92.06 119 ILE A CA 1
ATOM 986 C C . ILE A 1 119 ? -9.189 -1.735 12.425 1.00 92.06 119 ILE A C 1
ATOM 988 O O . ILE A 1 119 ? -9.228 -0.529 12.197 1.00 92.06 119 ILE A O 1
ATOM 992 N N . PHE A 1 120 ? -8.170 -2.514 12.102 1.00 93.25 120 PHE A N 1
ATOM 993 C CA . PHE A 1 120 ? -7.006 -2.074 11.352 1.00 93.25 120 PHE A CA 1
ATOM 994 C C . PHE A 1 120 ? -7.123 -2.570 9.919 1.00 93.25 120 PHE A C 1
ATOM 996 O O . PHE A 1 120 ? -7.442 -3.739 9.689 1.00 93.25 120 PHE A O 1
ATOM 1003 N N . ILE A 1 121 ? -6.898 -1.663 8.975 1.00 92.88 121 ILE A N 1
ATOM 1004 C CA . ILE A 1 121 ? -7.000 -1.920 7.544 1.00 92.88 121 ILE A CA 1
ATOM 1005 C C . ILE A 1 121 ? -5.789 -1.301 6.858 1.00 92.88 121 ILE A C 1
ATOM 1007 O O . ILE A 1 121 ? -5.637 -0.078 6.876 1.00 92.88 121 ILE A O 1
ATOM 1011 N N . ASP A 1 122 ? -4.964 -2.128 6.228 1.00 94.44 122 ASP A N 1
ATOM 1012 C CA . ASP A 1 122 ? -3.822 -1.656 5.452 1.00 94.44 122 ASP A CA 1
ATOM 1013 C C . ASP A 1 122 ? -4.215 -1.510 3.983 1.00 94.44 122 ASP A C 1
ATOM 1015 O O . ASP A 1 122 ? -4.789 -2.423 3.374 1.00 94.44 122 ASP A O 1
ATOM 1019 N N . PHE A 1 123 ? -3.883 -0.355 3.412 1.00 94.75 123 PHE A N 1
ATOM 1020 C CA . PHE A 1 123 ? -4.086 -0.043 2.005 1.00 94.75 123 PHE A CA 1
ATOM 1021 C C . PHE A 1 123 ? -2.747 0.130 1.298 1.00 94.75 123 PHE A C 1
ATOM 1023 O O . PHE A 1 123 ? -1.939 0.964 1.706 1.00 94.75 123 PHE A O 1
ATOM 1030 N N . VAL A 1 124 ? -2.530 -0.605 0.207 1.00 95.00 124 VAL A N 1
ATOM 1031 C CA . VAL A 1 124 ? -1.355 -0.440 -0.654 1.00 95.00 124 VAL A CA 1
ATOM 1032 C C . VAL A 1 124 ? -1.433 0.917 -1.346 1.00 95.00 124 VAL A C 1
ATOM 1034 O O . VAL A 1 124 ? -2.392 1.204 -2.067 1.00 95.00 124 VAL A O 1
ATOM 1037 N N . VAL A 1 125 ? -0.408 1.750 -1.156 1.00 94.88 125 VAL A N 1
ATOM 1038 C CA . VAL A 1 125 ? -0.401 3.131 -1.659 1.00 94.88 125 VAL A CA 1
ATOM 1039 C C . VAL A 1 125 ? -0.448 3.164 -3.181 1.00 94.88 125 VAL A C 1
ATOM 1041 O O . VAL A 1 125 ? -1.230 3.925 -3.736 1.00 94.88 125 VAL A O 1
ATOM 1044 N N . SER A 1 126 ? 0.325 2.326 -3.876 1.00 92.38 126 SER A N 1
ATOM 1045 C CA . SER A 1 126 ? 0.302 2.304 -5.344 1.00 92.38 126 SER A CA 1
ATOM 1046 C C . SER A 1 126 ? -1.105 2.016 -5.871 1.00 92.38 126 SER A C 1
ATOM 1048 O O . SER A 1 126 ? -1.633 2.788 -6.663 1.00 92.38 126 SER A O 1
ATOM 1050 N N . GLU A 1 127 ? -1.756 0.959 -5.391 1.00 91.75 127 GLU A N 1
ATOM 1051 C CA . GLU A 1 127 ? -3.103 0.589 -5.834 1.00 91.75 127 GLU A CA 1
ATOM 1052 C C . GLU A 1 127 ? -4.148 1.662 -5.503 1.00 91.75 127 GLU A C 1
ATOM 1054 O O . GLU A 1 127 ? -5.060 1.912 -6.293 1.00 91.75 127 GLU A O 1
ATOM 1059 N N . LEU A 1 128 ? -4.002 2.324 -4.354 1.00 92.69 128 LEU A N 1
ATOM 1060 C CA . LEU A 1 128 ? -4.853 3.437 -3.950 1.00 92.69 128 LEU A CA 1
ATOM 1061 C C . LEU A 1 128 ? -4.707 4.633 -4.900 1.00 92.69 128 LEU A C 1
ATOM 1063 O O . LEU A 1 128 ? -5.710 5.150 -5.387 1.00 92.69 128 LEU A O 1
ATOM 1067 N N . LEU A 1 129 ? -3.470 5.027 -5.212 1.00 93.06 129 LEU A N 1
ATOM 1068 C CA . LEU A 1 129 ? -3.184 6.106 -6.157 1.00 93.06 129 LEU A CA 1
ATOM 1069 C C . LEU A 1 129 ? -3.690 5.770 -7.565 1.00 93.06 129 LEU A C 1
ATOM 1071 O O . LEU A 1 129 ? -4.274 6.626 -8.224 1.00 93.06 129 LEU A O 1
ATOM 1075 N N . GLY A 1 130 ? -3.524 4.522 -8.014 1.00 89.06 130 GLY A N 1
ATOM 1076 C CA . GLY A 1 130 ? -4.040 4.076 -9.311 1.00 89.06 130 GLY A CA 1
ATOM 1077 C C . GLY A 1 130 ? -5.557 4.147 -9.389 1.00 89.06 130 GLY A C 1
ATOM 1078 O O . GLY A 1 130 ? -6.108 4.594 -10.390 1.00 89.06 130 GLY A O 1
ATOM 1079 N N . ARG A 1 131 ? -6.249 3.765 -8.309 1.00 86.69 131 ARG A N 1
ATOM 1080 C CA . ARG A 1 131 ? -7.712 3.858 -8.228 1.00 86.69 131 ARG A CA 1
ATOM 1081 C C . ARG A 1 131 ? -8.212 5.300 -8.301 1.00 86.69 131 ARG A C 1
ATOM 1083 O O . ARG A 1 131 ? -9.283 5.534 -8.851 1.00 86.69 131 ARG A O 1
ATOM 1090 N N . LEU A 1 132 ? -7.458 6.239 -7.738 1.00 89.75 132 LEU A N 1
ATOM 1091 C CA . LEU A 1 132 ? -7.779 7.666 -7.764 1.00 89.75 132 LEU A CA 1
ATOM 1092 C C . LEU A 1 132 ? -7.340 8.356 -9.064 1.00 89.75 132 LEU A C 1
ATOM 1094 O O . LEU A 1 132 ? -7.579 9.546 -9.224 1.00 89.75 132 LEU A O 1
ATOM 1098 N N . GLY A 1 133 ? -6.706 7.629 -9.992 1.00 87.69 133 GLY A N 1
ATOM 1099 C CA . GLY A 1 133 ? -6.179 8.200 -11.232 1.00 87.69 133 GLY A CA 1
ATOM 1100 C C . GLY A 1 133 ? -4.961 9.107 -11.026 1.00 87.69 133 GLY A C 1
ATOM 1101 O O . GLY A 1 133 ? -4.589 9.834 -11.939 1.00 87.69 133 GLY A O 1
ATOM 1102 N N . LEU A 1 134 ? -4.331 9.060 -9.847 1.00 88.62 134 LEU A N 1
ATOM 1103 C CA . LEU A 1 134 ? -3.150 9.862 -9.508 1.00 88.62 134 LEU A CA 1
ATOM 1104 C C . LEU A 1 134 ? -1.858 9.264 -10.077 1.00 88.62 134 LEU A C 1
ATOM 1106 O O . LEU A 1 134 ? -0.849 9.954 -10.196 1.00 88.62 134 LEU A O 1
ATOM 1110 N N . ILE A 1 135 ? -1.884 7.976 -10.430 1.00 86.25 135 ILE A N 1
ATOM 1111 C CA . ILE A 1 135 ? -0.823 7.313 -11.188 1.00 86.25 135 ILE A CA 1
ATOM 1112 C C . ILE A 1 135 ? -1.423 6.396 -12.249 1.00 86.25 135 ILE A C 1
ATOM 1114 O O . ILE A 1 135 ? -2.433 5.727 -12.024 1.00 86.25 135 ILE A O 1
ATOM 1118 N N . GLU A 1 136 ? -0.748 6.288 -13.388 1.00 70.00 136 GLU A N 1
ATOM 1119 C CA . GLU A 1 136 ? -1.070 5.275 -14.387 1.00 70.00 136 GLU A CA 1
ATOM 1120 C C . GLU A 1 136 ? -0.449 3.932 -13.995 1.00 70.00 136 GLU A C 1
ATOM 1122 O O . GLU A 1 136 ? 0.679 3.593 -14.349 1.00 70.00 136 GLU A O 1
ATOM 1127 N N . LEU A 1 137 ? -1.218 3.120 -13.275 1.00 64.88 137 LEU A N 1
ATOM 1128 C CA . LEU A 1 137 ? -0.948 1.693 -13.116 1.00 64.88 137 LEU A CA 1
ATOM 1129 C C . LEU A 1 137 ? -1.573 0.931 -14.288 1.00 64.88 137 LEU A C 1
ATOM 1131 O O . LEU A 1 137 ? -2.496 0.146 -14.088 1.00 64.88 137 LEU A O 1
ATOM 1135 N N . HIS A 1 138 ? -1.126 1.165 -15.526 1.00 62.88 138 HIS A N 1
ATOM 1136 C CA . HIS A 1 138 ? -1.589 0.340 -16.644 1.00 62.88 138 HIS A CA 1
ATOM 1137 C C . HIS A 1 138 ? -0.613 -0.821 -16.894 1.00 62.88 138 HIS A C 1
ATOM 1139 O O . HIS A 1 138 ? 0.361 -0.653 -17.634 1.00 62.88 138 HIS A O 1
ATOM 1145 N N . PRO A 1 139 ? -0.882 -2.040 -16.374 1.00 63.50 139 PRO A N 1
ATOM 1146 C CA . PRO A 1 139 ? -0.100 -3.228 -16.730 1.00 63.50 139 PRO A CA 1
ATOM 1147 C C . PRO A 1 139 ? -0.125 -3.488 -18.245 1.00 63.50 139 PRO A C 1
ATOM 1149 O O . PRO A 1 139 ? 0.793 -4.087 -18.799 1.00 63.50 139 PRO A O 1
ATOM 1152 N N . THR A 1 140 ? -1.151 -2.991 -18.942 1.00 65.50 140 THR A N 1
ATOM 1153 C CA . THR A 1 140 ? -1.238 -2.983 -20.406 1.00 65.50 140 THR A CA 1
ATOM 1154 C C . THR A 1 140 ? -0.139 -2.137 -21.043 1.00 65.50 140 THR A C 1
ATOM 1156 O O . THR A 1 140 ? 0.488 -2.596 -21.992 1.00 65.50 140 THR A O 1
ATOM 1159 N N . PHE A 1 141 ? 0.132 -0.940 -20.518 1.00 74.25 141 PHE A N 1
ATOM 1160 C CA . PHE A 1 141 ? 1.172 -0.053 -21.040 1.00 74.25 141 PHE A CA 1
ATOM 1161 C C . PHE A 1 141 ? 2.564 -0.638 -20.794 1.00 74.25 141 PHE A C 1
ATOM 1163 O O . PHE A 1 141 ? 3.379 -0.707 -21.713 1.00 74.25 141 PHE A O 1
ATOM 1170 N N . GLU A 1 142 ? 2.806 -1.185 -19.598 1.00 77.50 142 GLU A N 1
ATOM 1171 C CA . GLU A 1 142 ? 4.046 -1.909 -19.301 1.00 77.50 142 GLU A CA 1
ATOM 1172 C C . GLU A 1 142 ? 4.234 -3.107 -20.245 1.00 77.50 142 GLU A C 1
ATOM 1174 O O . GLU A 1 142 ? 5.308 -3.298 -20.820 1.00 77.50 142 GLU A O 1
ATOM 1179 N N . LYS A 1 143 ? 3.175 -3.894 -20.469 1.00 83.25 143 LYS A N 1
ATOM 1180 C CA . LYS A 1 143 ? 3.204 -5.036 -21.389 1.00 83.25 143 LYS A CA 1
ATOM 1181 C C . LYS A 1 143 ? 3.469 -4.601 -22.830 1.00 83.25 143 LYS A C 1
ATOM 1183 O O . LYS A 1 143 ? 4.255 -5.268 -23.506 1.00 83.25 143 LYS A O 1
ATOM 1188 N N . ILE A 1 144 ? 2.861 -3.508 -23.295 1.00 87.50 144 ILE A N 1
ATOM 1189 C CA . ILE A 1 144 ? 3.094 -2.943 -24.633 1.00 87.50 144 ILE A CA 1
ATOM 1190 C C . ILE A 1 144 ? 4.554 -2.515 -24.766 1.00 87.50 144 ILE A C 1
ATOM 1192 O O . ILE A 1 144 ? 5.232 -2.992 -25.672 1.00 87.50 144 ILE A O 1
ATOM 1196 N N . ASN A 1 145 ? 5.073 -1.719 -23.830 1.00 84.94 145 ASN A N 1
ATOM 1197 C CA . ASN A 1 145 ? 6.456 -1.241 -23.872 1.00 84.94 145 ASN A CA 1
ATOM 1198 C C . ASN A 1 145 ? 7.454 -2.396 -23.824 1.00 84.94 145 ASN A C 1
ATOM 1200 O O . ASN A 1 145 ? 8.369 -2.477 -24.640 1.00 84.94 145 ASN A O 1
ATOM 1204 N N . LYS A 1 146 ? 7.254 -3.355 -22.917 1.00 88.62 146 LYS A N 1
ATOM 1205 C CA . LYS A 1 146 ? 8.116 -4.537 -22.809 1.00 88.62 146 LYS A CA 1
ATOM 1206 C C . LYS A 1 146 ? 8.089 -5.383 -24.080 1.00 88.62 146 LYS A C 1
ATOM 1208 O O . LYS A 1 146 ? 9.119 -5.930 -24.467 1.00 88.62 146 LYS A O 1
ATOM 1213 N N . THR A 1 147 ? 6.929 -5.498 -24.724 1.00 94.69 147 THR A N 1
ATOM 1214 C CA . THR A 1 147 ? 6.795 -6.196 -26.009 1.00 94.69 147 THR A CA 1
ATOM 1215 C C . THR A 1 147 ? 7.510 -5.429 -27.113 1.00 94.69 147 THR A C 1
ATOM 1217 O O . THR A 1 147 ? 8.297 -6.030 -27.835 1.00 94.69 147 THR A O 1
ATOM 1220 N N . PHE A 1 148 ? 7.319 -4.111 -27.190 1.00 95.25 148 PHE A N 1
ATOM 1221 C CA . PHE A 1 148 ? 8.003 -3.243 -28.143 1.00 95.25 148 PHE A CA 1
ATOM 1222 C C . PHE A 1 148 ? 9.523 -3.388 -28.035 1.00 95.25 148 PHE A C 1
ATOM 1224 O O . PHE A 1 148 ? 10.164 -3.757 -29.013 1.00 95.25 148 PHE A O 1
ATOM 1231 N N . TYR A 1 149 ? 10.097 -3.232 -26.838 1.00 95.56 149 TYR A N 1
ATOM 1232 C CA . TYR A 1 149 ? 11.545 -3.360 -26.644 1.00 95.56 149 TYR A CA 1
ATOM 1233 C C . TYR A 1 149 ? 12.077 -4.757 -26.971 1.00 95.56 149 TYR A C 1
ATOM 1235 O O . TYR A 1 149 ? 13.148 -4.877 -27.564 1.00 95.56 149 TYR A O 1
ATOM 1243 N N . LYS A 1 150 ? 11.333 -5.821 -26.636 1.00 96.38 150 LYS A N 1
ATOM 1244 C CA . LYS A 1 150 ? 11.702 -7.189 -27.030 1.00 96.38 150 LYS A CA 1
ATOM 1245 C C . LYS A 1 150 ? 11.718 -7.355 -28.546 1.00 96.38 150 LYS A C 1
ATOM 1247 O O . LYS A 1 150 ? 12.674 -7.913 -29.073 1.00 96.38 150 LYS A O 1
ATOM 1252 N N . THR A 1 151 ? 10.690 -6.869 -29.236 1.00 97.38 151 THR A N 1
ATOM 1253 C CA . THR A 1 151 ? 10.592 -6.957 -30.696 1.00 97.38 151 THR A CA 1
ATOM 1254 C C . THR A 1 151 ? 11.682 -6.131 -31.370 1.00 97.38 151 THR A C 1
ATOM 1256 O O . THR A 1 151 ? 12.380 -6.652 -32.233 1.00 97.38 151 THR A O 1
ATOM 1259 N N . SER A 1 152 ? 11.898 -4.885 -30.946 1.00 96.06 152 SER A N 1
ATOM 1260 C CA . SER A 1 152 ? 12.968 -4.033 -31.473 1.00 96.06 152 SER A CA 1
ATOM 1261 C C . SER A 1 152 ? 14.350 -4.647 -31.248 1.00 96.06 152 SER A C 1
ATOM 1263 O O . SER A 1 152 ? 15.150 -4.699 -32.178 1.00 96.06 152 SER A O 1
ATOM 1265 N N . GLY A 1 153 ? 14.620 -5.171 -30.048 1.00 96.81 153 GLY A N 1
ATOM 1266 C CA . GLY A 1 153 ? 15.879 -5.854 -29.746 1.00 96.81 153 GLY A CA 1
ATOM 1267 C C . GLY A 1 153 ? 16.081 -7.114 -30.589 1.00 96.81 153 GLY A C 1
ATOM 1268 O O . GLY A 1 153 ? 17.165 -7.329 -31.124 1.00 96.81 153 GLY A O 1
ATOM 1269 N N . PHE A 1 154 ? 15.031 -7.917 -30.773 1.00 97.06 154 PHE A N 1
ATOM 1270 C CA . PHE A 1 154 ? 15.076 -9.103 -31.627 1.00 97.06 154 PHE A CA 1
ATOM 1271 C C . PHE A 1 154 ? 15.332 -8.756 -33.099 1.00 97.06 154 PHE A C 1
ATOM 1273 O O . PHE A 1 154 ? 16.141 -9.417 -33.752 1.00 97.06 154 PHE A O 1
ATOM 1280 N N . LEU A 1 155 ? 14.680 -7.713 -33.621 1.00 96.81 155 LEU A N 1
ATOM 1281 C CA . LEU A 1 155 ? 14.910 -7.235 -34.984 1.00 96.81 155 LEU A CA 1
ATOM 1282 C C . LEU A 1 155 ? 16.352 -6.765 -35.157 1.00 96.81 155 LEU A C 1
ATOM 1284 O O . LEU A 1 155 ? 17.013 -7.185 -36.101 1.00 96.81 155 LEU A O 1
ATOM 1288 N N . LEU A 1 156 ? 16.865 -5.964 -34.220 1.00 95.62 156 LEU A N 1
ATOM 1289 C CA . LEU A 1 156 ? 18.241 -5.475 -34.268 1.00 95.62 156 LEU A CA 1
ATOM 1290 C C . LEU A 1 156 ? 19.255 -6.628 -34.224 1.00 95.62 156 LEU A C 1
ATOM 1292 O O . LEU A 1 156 ? 20.191 -6.657 -35.019 1.00 95.62 156 LEU A O 1
ATOM 1296 N N . MET A 1 157 ? 19.028 -7.618 -33.356 1.00 96.62 157 MET A N 1
ATOM 1297 C CA . MET A 1 157 ? 19.841 -8.835 -33.296 1.00 96.62 157 MET A CA 1
ATOM 1298 C C . MET A 1 157 ? 19.792 -9.614 -34.616 1.00 96.62 157 MET A C 1
ATOM 1300 O O . MET A 1 157 ? 20.824 -10.067 -35.103 1.00 96.62 157 MET A O 1
ATOM 1304 N N . SER A 1 158 ? 18.608 -9.747 -35.216 1.00 95.81 158 SER A N 1
ATOM 1305 C CA . SER A 1 158 ? 18.428 -10.450 -36.491 1.00 95.81 158 SER A CA 1
ATOM 1306 C C . SER A 1 158 ? 19.148 -9.738 -37.635 1.00 95.81 158 SER A C 1
ATOM 1308 O O . SER A 1 158 ? 19.838 -10.388 -38.415 1.00 95.81 158 SER A O 1
ATOM 1310 N N . PHE A 1 159 ? 19.051 -8.407 -37.712 1.00 93.38 159 PHE A N 1
ATOM 1311 C CA . PHE A 1 159 ? 19.788 -7.612 -38.695 1.00 93.38 159 PHE A CA 1
ATOM 1312 C C . PHE A 1 159 ? 21.298 -7.755 -38.528 1.00 93.38 159 PHE A C 1
ATOM 1314 O O . PHE A 1 159 ? 21.990 -7.984 -39.517 1.00 93.38 159 PHE A O 1
ATOM 1321 N N . ALA A 1 160 ? 21.804 -7.696 -37.294 1.00 92.75 160 ALA A N 1
ATOM 1322 C CA . ALA A 1 160 ? 23.222 -7.903 -37.022 1.00 92.75 160 ALA A CA 1
ATOM 1323 C C . ALA A 1 160 ? 23.686 -9.300 -37.469 1.00 92.75 160 ALA A C 1
ATOM 1325 O O . ALA A 1 160 ? 24.705 -9.426 -38.145 1.00 92.75 160 ALA A O 1
ATOM 1326 N N . LEU A 1 161 ? 22.915 -10.350 -37.165 1.00 94.44 161 LEU A N 1
ATOM 1327 C CA . LEU A 1 161 ? 23.225 -11.716 -37.595 1.00 94.44 161 LEU A CA 1
ATOM 1328 C C . LEU A 1 161 ? 23.219 -11.864 -39.120 1.00 94.44 161 LEU A C 1
ATOM 1330 O O . LEU A 1 161 ? 24.118 -12.499 -39.668 1.00 94.44 161 LEU A O 1
ATOM 1334 N N . LEU A 1 162 ? 22.245 -11.267 -39.813 1.00 92.44 162 LEU A N 1
ATOM 1335 C CA . LEU A 1 162 ? 22.190 -11.278 -41.277 1.00 92.44 162 LEU A CA 1
ATOM 1336 C C . LEU A 1 162 ? 23.367 -10.519 -41.896 1.00 92.44 162 LEU A C 1
ATOM 1338 O O . LEU A 1 162 ? 23.957 -11.013 -42.855 1.00 92.44 162 LEU A O 1
ATOM 1342 N N . ALA A 1 163 ? 23.742 -9.365 -41.341 1.00 88.06 163 ALA A N 1
ATOM 1343 C CA . ALA A 1 163 ? 24.892 -8.593 -41.803 1.00 88.06 163 ALA A CA 1
ATOM 1344 C C . ALA A 1 163 ? 26.199 -9.383 -41.634 1.00 88.06 163 ALA A C 1
ATOM 1346 O O . ALA A 1 163 ? 26.989 -9.475 -42.573 1.00 88.06 163 ALA A O 1
ATOM 1347 N N . ILE A 1 164 ? 26.388 -10.032 -40.479 1.00 89.44 164 ILE A N 1
ATOM 1348 C CA . ILE A 1 164 ? 27.535 -10.914 -40.223 1.00 89.44 164 ILE A CA 1
ATOM 1349 C C . ILE A 1 164 ? 27.536 -12.095 -41.201 1.00 89.44 164 ILE A C 1
ATOM 1351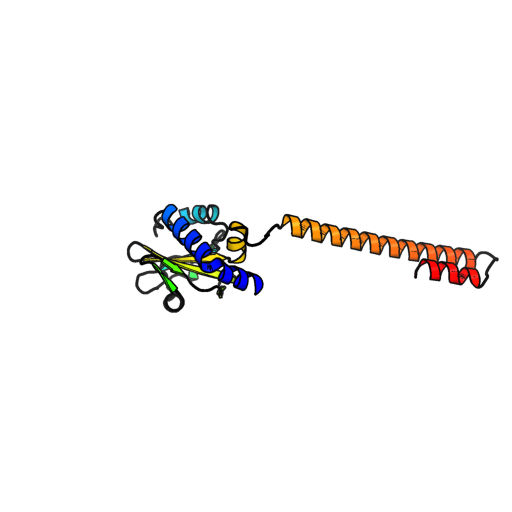 O O . ILE A 1 164 ? 28.566 -12.390 -41.804 1.00 89.44 164 ILE A O 1
ATOM 1355 N N . ALA A 1 165 ? 26.395 -12.762 -41.393 1.00 89.00 165 ALA A N 1
ATOM 1356 C CA . ALA A 1 165 ? 26.284 -13.897 -42.307 1.00 89.00 165 ALA A CA 1
ATOM 1357 C C . ALA A 1 165 ? 26.592 -13.496 -43.757 1.00 89.00 165 ALA A C 1
ATOM 1359 O O . ALA A 1 165 ? 27.336 -14.196 -44.443 1.00 89.00 165 ALA A O 1
ATOM 1360 N N . TYR A 1 166 ? 26.073 -12.352 -44.208 1.00 86.06 166 TYR A N 1
ATOM 1361 C CA . TYR A 1 166 ? 26.369 -11.793 -45.524 1.00 86.06 166 TYR A CA 1
ATOM 1362 C C . TYR A 1 166 ? 27.855 -11.457 -45.672 1.00 86.06 166 TYR A C 1
ATOM 1364 O O . TYR A 1 166 ? 28.472 -11.825 -46.673 1.00 86.06 166 TYR A O 1
ATOM 1372 N N . ALA A 1 167 ? 28.451 -10.813 -44.665 1.00 82.81 167 ALA A N 1
ATOM 1373 C CA . ALA A 1 167 ? 29.864 -10.467 -44.672 1.00 82.81 167 ALA A CA 1
ATOM 1374 C C . ALA A 1 167 ? 30.756 -11.713 -44.757 1.00 82.81 167 ALA A C 1
ATOM 1376 O O . ALA A 1 167 ? 31.672 -11.753 -45.579 1.00 82.81 167 ALA A O 1
ATOM 1377 N N . LEU A 1 168 ? 30.448 -12.753 -43.975 1.00 85.00 168 LEU A N 1
ATOM 1378 C CA . LEU A 1 168 ? 31.151 -14.037 -44.013 1.00 85.00 168 LEU A CA 1
ATOM 1379 C C . LEU A 1 168 ? 30.980 -14.738 -45.362 1.00 85.00 168 LEU A C 1
ATOM 1381 O O . LEU A 1 168 ? 31.969 -15.167 -45.952 1.00 85.00 168 LEU A O 1
ATOM 1385 N N . PHE A 1 169 ? 29.751 -14.831 -45.877 1.00 85.75 169 PHE A N 1
ATOM 1386 C CA . PHE A 1 169 ? 29.485 -15.449 -47.176 1.00 85.75 169 PHE A CA 1
ATOM 1387 C C . PHE A 1 169 ? 30.245 -14.733 -48.296 1.00 85.75 169 PHE A C 1
ATOM 1389 O O . PHE A 1 169 ? 30.940 -15.376 -49.080 1.00 85.75 169 PHE A O 1
ATOM 1396 N N . SER A 1 170 ? 30.173 -13.400 -48.333 1.00 80.62 170 SER A N 1
ATOM 1397 C CA . SER A 1 170 ? 30.906 -12.580 -49.298 1.00 80.62 170 SER A CA 1
ATOM 1398 C C . SER A 1 170 ? 32.416 -12.783 -49.175 1.00 80.62 170 SER A C 1
ATOM 1400 O O . SER A 1 170 ? 33.085 -12.968 -50.190 1.00 80.62 170 SER A O 1
ATOM 1402 N N . PHE A 1 171 ? 32.959 -12.792 -47.955 1.00 80.56 171 PHE A N 1
ATOM 1403 C CA . PHE A 1 171 ? 34.380 -13.034 -47.714 1.00 80.56 171 PHE A CA 1
ATOM 1404 C C . PHE A 1 171 ? 34.826 -14.396 -48.260 1.00 80.56 171 PHE A C 1
ATOM 1406 O O . PHE A 1 171 ? 35.770 -14.455 -49.045 1.00 80.56 171 PHE A O 1
ATOM 1413 N N . PHE A 1 172 ? 34.12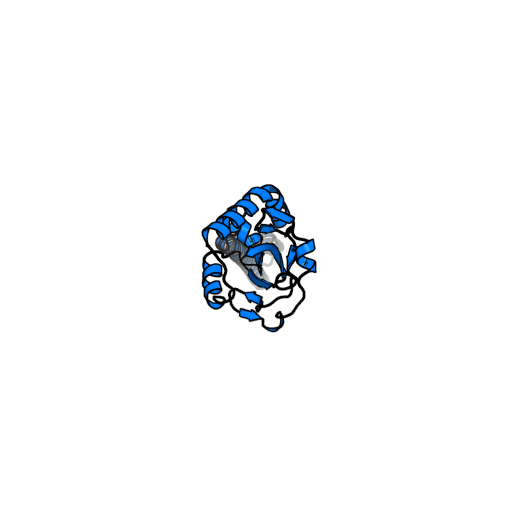8 -15.483 -47.911 1.00 83.00 172 PHE A N 1
ATOM 1414 C CA . PHE A 1 172 ? 34.494 -16.825 -48.372 1.00 83.00 172 PHE A CA 1
ATOM 1415 C C . PHE A 1 172 ? 34.381 -16.966 -49.892 1.00 83.00 172 PHE A C 1
ATOM 1417 O O . PHE A 1 172 ? 35.279 -17.526 -50.518 1.00 83.00 172 PHE A O 1
ATOM 1424 N N . ASN A 1 173 ? 33.327 -16.422 -50.506 1.00 82.25 173 ASN A N 1
ATOM 1425 C CA . ASN A 1 173 ? 33.131 -16.525 -51.952 1.00 82.25 173 ASN A CA 1
ATOM 1426 C C . ASN A 1 173 ? 34.250 -15.809 -52.737 1.00 82.25 173 ASN A C 1
ATOM 1428 O O . ASN A 1 173 ? 34.721 -16.316 -53.752 1.00 82.25 173 ASN A O 1
ATOM 1432 N N . HIS A 1 174 ? 34.735 -14.666 -52.237 1.00 78.62 174 HIS A N 1
ATOM 1433 C CA . HIS A 1 174 ? 35.865 -13.945 -52.836 1.00 78.62 174 HIS A CA 1
ATOM 1434 C C . HIS A 1 174 ? 37.236 -14.532 -52.481 1.00 78.62 174 HIS A C 1
ATOM 1436 O O . HIS A 1 174 ? 38.171 -14.369 -53.255 1.00 78.62 174 HIS A O 1
ATOM 1442 N N . PHE A 1 175 ? 37.378 -15.194 -51.331 1.00 77.81 175 PHE A N 1
ATOM 1443 C CA . PHE A 1 175 ? 38.620 -15.872 -50.952 1.00 77.81 175 PHE A CA 1
ATOM 1444 C C . PHE A 1 175 ? 38.862 -17.133 -51.794 1.00 77.81 175 PHE A C 1
ATOM 1446 O O . PHE A 1 175 ? 39.993 -17.405 -52.186 1.00 77.81 175 PHE A O 1
ATOM 1453 N N . PHE A 1 176 ? 37.802 -17.892 -52.094 1.00 79.44 176 PHE A N 1
ATOM 1454 C CA . PHE A 1 176 ? 37.891 -19.110 -52.906 1.00 79.44 176 PHE A CA 1
ATOM 1455 C C . PHE A 1 176 ? 37.713 -18.866 -54.414 1.00 79.44 176 PHE A C 1
ATOM 1457 O O . PHE A 1 176 ? 38.153 -19.688 -55.218 1.00 79.44 176 PHE A O 1
ATOM 1464 N N . GLY A 1 177 ? 37.101 -17.751 -54.824 1.00 70.75 177 GLY A N 1
ATOM 1465 C CA . GLY A 1 177 ? 37.092 -17.294 -56.214 1.00 70.75 177 GLY A CA 1
ATOM 1466 C C . GLY A 1 177 ? 38.400 -16.580 -56.565 1.00 70.75 177 GLY A C 1
ATOM 1467 O O . GLY A 1 177 ? 38.867 -15.741 -55.808 1.00 70.75 177 GLY A O 1
ATOM 1468 N N . ALA A 1 178 ? 38.995 -16.860 -57.725 1.00 61.59 178 ALA A N 1
ATOM 1469 C CA . ALA A 1 178 ? 40.323 -16.368 -58.131 1.00 61.59 178 ALA A CA 1
ATOM 1470 C C . ALA A 1 178 ? 40.465 -14.830 -58.341 1.00 61.59 178 ALA A C 1
ATOM 1472 O O . ALA A 1 178 ? 41.434 -14.385 -58.949 1.00 61.59 178 ALA A O 1
ATOM 1473 N N . ASN A 1 179 ? 39.536 -14.010 -57.833 1.00 63.75 179 ASN A N 1
ATOM 1474 C CA . ASN A 1 179 ? 39.479 -12.549 -57.980 1.00 63.75 179 ASN A CA 1
ATOM 1475 C C . ASN A 1 179 ? 39.665 -11.830 -56.630 1.00 63.75 179 ASN A C 1
ATOM 1477 O O . ASN A 1 179 ? 38.884 -10.952 -56.257 1.00 63.75 179 ASN A O 1
ATOM 1481 N N . PHE A 1 180 ? 40.688 -12.218 -55.871 1.00 63.06 180 PHE A N 1
ATOM 1482 C CA . PHE A 1 180 ? 40.968 -11.621 -54.570 1.00 63.06 180 PHE A CA 1
ATOM 1483 C C . PHE A 1 180 ? 41.644 -10.248 -54.725 1.00 63.06 180 PHE A C 1
ATOM 1485 O O . PHE A 1 180 ? 42.814 -10.157 -55.095 1.00 63.06 180 PHE A O 1
ATOM 1492 N N . SER A 1 181 ? 40.914 -9.168 -54.431 1.00 68.56 181 SER A N 1
ATOM 1493 C CA . SER A 1 181 ? 41.463 -7.806 -54.321 1.00 68.56 181 SER A CA 1
ATOM 1494 C C . SER A 1 181 ? 41.261 -7.240 -52.910 1.00 68.56 181 SER A C 1
ATOM 1496 O O . SER A 1 181 ? 40.301 -7.602 -52.226 1.00 68.56 181 SER A O 1
ATOM 1498 N N . LEU A 1 182 ? 42.128 -6.323 -52.475 1.00 64.62 182 LEU A N 1
ATOM 1499 C CA . LEU A 1 182 ? 42.060 -5.704 -51.142 1.00 64.62 182 LEU A CA 1
ATOM 1500 C C . LEU A 1 182 ? 40.762 -4.896 -50.916 1.00 64.62 182 LEU A C 1
ATOM 1502 O O . LEU A 1 182 ? 40.221 -4.936 -49.818 1.00 64.62 182 LEU A O 1
ATOM 1506 N N . ASP A 1 183 ? 40.204 -4.251 -51.951 1.00 67.56 183 ASP A N 1
ATOM 1507 C CA . ASP A 1 183 ? 38.899 -3.547 -51.902 1.00 67.56 183 ASP A CA 1
ATOM 1508 C C . ASP A 1 183 ? 37.751 -4.493 -51.488 1.00 67.56 183 ASP A C 1
ATOM 1510 O O . ASP A 1 183 ? 36.863 -4.165 -50.700 1.00 67.56 183 ASP A O 1
ATOM 1514 N N . THR A 1 184 ? 37.824 -5.743 -51.937 1.00 64.81 184 THR A N 1
ATOM 1515 C CA . THR A 1 184 ? 36.828 -6.782 -51.641 1.00 64.81 184 THR A CA 1
ATOM 1516 C C . THR A 1 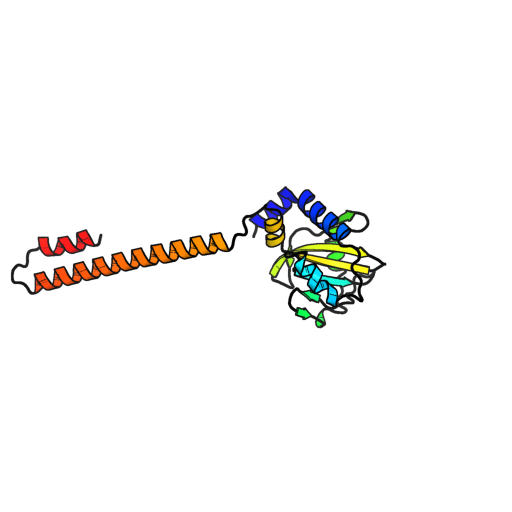184 ? 36.806 -7.223 -50.175 1.00 64.81 184 THR A C 1
ATOM 1518 O O . THR A 1 184 ? 35.780 -7.724 -49.719 1.00 64.81 184 THR A O 1
ATOM 1521 N N . LEU A 1 185 ? 37.888 -6.997 -49.419 1.00 64.81 185 LEU A N 1
ATOM 1522 C CA . LEU A 1 185 ? 37.932 -7.233 -47.970 1.00 64.81 185 LEU A CA 1
ATOM 1523 C C . LEU A 1 185 ? 37.269 -6.105 -47.172 1.00 64.81 185 LEU A C 1
ATOM 1525 O O . LEU A 1 185 ? 36.725 -6.357 -46.099 1.00 64.81 185 LEU A O 1
ATOM 1529 N N . PHE A 1 186 ? 37.294 -4.872 -47.686 1.00 68.00 186 PHE A N 1
ATOM 1530 C CA . PHE A 1 186 ? 36.764 -3.706 -46.977 1.00 68.00 186 PHE A CA 1
ATOM 1531 C C . PHE A 1 186 ? 35.253 -3.533 -47.144 1.00 68.00 186 PHE A C 1
ATOM 1533 O O . PHE A 1 186 ? 34.597 -3.085 -46.207 1.00 68.00 186 PHE A O 1
ATOM 1540 N N . LYS A 1 187 ? 34.665 -3.940 -48.278 1.00 67.62 187 LYS A N 1
ATOM 1541 C CA . LYS A 1 187 ? 33.209 -3.832 -48.510 1.00 67.62 187 LYS A CA 1
ATOM 1542 C C . LYS A 1 187 ? 32.354 -4.528 -47.437 1.00 67.62 187 LYS A C 1
ATOM 1544 O O . LYS A 1 187 ? 31.415 -3.898 -46.954 1.00 67.62 187 LYS A O 1
ATOM 1549 N N . PRO A 1 188 ? 32.661 -5.765 -47.001 1.00 62.97 188 PRO A N 1
ATOM 1550 C CA . PRO A 1 188 ? 31.945 -6.411 -45.902 1.00 62.97 188 PRO A CA 1
ATOM 1551 C C . PRO A 1 188 ? 32.106 -5.682 -44.564 1.00 62.97 188 PRO A C 1
ATOM 1553 O O . PRO A 1 188 ? 31.134 -5.552 -43.832 1.00 62.97 188 PRO A O 1
ATOM 1556 N N . ILE A 1 189 ? 33.307 -5.172 -44.266 1.00 63.75 189 ILE A N 1
ATOM 1557 C CA . ILE A 1 189 ? 33.599 -4.439 -43.025 1.00 63.75 189 ILE A CA 1
ATOM 1558 C C . ILE A 1 189 ? 32.763 -3.155 -42.967 1.00 63.75 189 ILE A C 1
ATOM 1560 O O . ILE A 1 189 ? 32.066 -2.948 -41.983 1.00 63.75 189 ILE A O 1
ATOM 1564 N N . VAL A 1 190 ? 32.736 -2.378 -44.057 1.00 66.06 190 VAL A N 1
ATOM 1565 C CA . VAL A 1 190 ? 31.901 -1.167 -44.204 1.00 66.06 190 VAL A CA 1
ATOM 1566 C C . VAL A 1 190 ? 30.400 -1.481 -44.196 1.00 66.06 190 VAL A C 1
ATOM 1568 O O . VAL A 1 190 ? 29.599 -0.627 -43.855 1.00 66.06 190 VAL A O 1
ATOM 1571 N N . THR A 1 191 ? 29.990 -2.695 -44.571 1.00 61.69 191 THR A N 1
ATOM 1572 C CA . THR A 1 191 ? 28.571 -3.101 -44.524 1.00 61.69 191 THR A CA 1
ATOM 1573 C C . THR A 1 191 ? 28.123 -3.462 -43.102 1.00 61.69 191 THR A C 1
ATOM 1575 O O . THR A 1 191 ? 26.934 -3.407 -42.797 1.00 61.69 191 THR A O 1
ATOM 1578 N N . VAL A 1 192 ? 29.059 -3.870 -42.240 1.00 57.34 192 VAL A N 1
ATOM 1579 C CA . VAL A 1 192 ? 28.793 -4.284 -40.853 1.00 57.34 192 VAL A CA 1
ATOM 1580 C C . VAL A 1 192 ? 28.923 -3.118 -39.865 1.00 57.34 192 VAL A C 1
ATOM 1582 O O . VAL A 1 192 ? 28.240 -3.135 -38.841 1.00 57.34 192 VAL A O 1
ATOM 1585 N N . THR A 1 193 ? 29.786 -2.136 -40.147 1.00 51.12 193 THR A N 1
ATOM 1586 C CA . THR A 1 193 ? 29.958 -0.898 -39.357 1.00 51.12 193 THR A CA 1
ATOM 1587 C C . THR A 1 193 ? 29.039 0.216 -39.824 1.00 51.12 193 THR A C 1
ATOM 1589 O O . THR A 1 193 ? 28.406 0.851 -38.956 1.00 51.12 193 THR A O 1
#